Protein AF-A0A7C0U907-F1 (afdb_monomer_lite)

pLDDT: mean 81.58, std 23.8, range [31.36, 98.88]

Secondary structure (DSSP, 8-state):
--HHHHHT-TT--EEE---SSGGGT--HHHHHHHHHHHHHHHHH-TTSEEEEE---S---HHHHHHHHHHHHHHHHHHHHTT-EEE-HHHHHHEETTEE-EEEEEETTEEEEEE---GGG---TTSSS-HHHHHHHHHHHHHHHHHHHHT---------------------------HHHHHHHHT-HHHHHHHHHHHHHHHHHHHHTT--

Sequence (211 aa):
MTQNTLDNNPAITVSLWSWCTQLNYYTEEQTQEYLDAMAFLESRNPNVTFVYMTGNAQATGEDGYNRWLRNEQIRQYCRDNNKILFDFADLDSWSNGEQATYEYTVGGTTYNIPVEHEDFHGSEAGHTTYTSCEQKARAFWWLAVMIASGVTSQTTTQSSTTTSSPSSSTSTTMSTTYADIAQLLSSPTFFTLLLVGGIVVAAIVITRRGR

Foldseek 3Di:
DDPVVCVVCVVAQEDEDADELPQLPDDPVSLVVVVVRQVVSCVVCVSHAYEYEQYAQADDESSNVSSQVSSVSSVVSCVVVVHHYDYRNQLQQDDPRDGDFDWDDDPNDIDTGTHGDPVFQDCVPHRTDPVSVVSSVVSVVVVVVCVVVVDDPDPPPPPDDDDDDDDDDDDDDDDQDPVNVVVCVPDPVNVVVVVVVVVVVVVVVVVVVPD

Radius of gyration: 22.41 Å; chains: 1; bounding box: 44×59×64 Å

Structure (mmCIF, N/CA/C/O backbone):
data_AF-A0A7C0U907-F1
#
_entry.id   AF-A0A7C0U907-F1
#
loop_
_atom_site.group_PDB
_atom_site.id
_atom_site.type_symbol
_atom_site.label_atom_id
_atom_site.label_alt_id
_atom_site.label_comp_id
_atom_site.label_asym_id
_atom_site.label_entity_id
_atom_site.label_seq_id
_atom_site.pdbx_PDB_ins_code
_atom_site.Cartn_x
_atom_site.Cartn_y
_atom_site.Cartn_z
_atom_site.occupancy
_atom_site.B_iso_or_equiv
_atom_site.auth_seq_id
_atom_site.auth_comp_id
_atom_site.auth_asym_id
_atom_site.auth_atom_id
_atom_site.pdbx_PDB_model_num
ATOM 1 N N . MET A 1 1 ? -14.447 -1.741 -5.777 1.00 85.94 1 MET A N 1
ATOM 2 C CA . MET A 1 1 ? -15.571 -2.707 -5.764 1.00 85.94 1 MET A CA 1
ATOM 3 C C . MET A 1 1 ? -16.737 -2.072 -5.016 1.00 85.94 1 MET A C 1
ATOM 5 O O . MET A 1 1 ? -16.472 -1.357 -4.061 1.00 85.94 1 MET A O 1
ATOM 9 N N . THR A 1 2 ? -17.991 -2.279 -5.429 1.00 92.50 2 THR A N 1
ATOM 10 C CA . THR A 1 2 ? -19.177 -1.773 -4.697 1.00 92.50 2 THR A CA 1
ATOM 11 C C . THR A 1 2 ? -20.094 -2.926 -4.296 1.00 92.50 2 THR A C 1
ATOM 13 O O . THR A 1 2 ? -20.015 -3.990 -4.909 1.00 92.50 2 THR A O 1
ATOM 16 N N . GLN A 1 3 ? -21.001 -2.713 -3.333 1.00 95.06 3 GLN A N 1
ATOM 17 C CA . GLN A 1 3 ? -21.999 -3.725 -2.953 1.00 95.06 3 GLN A CA 1
ATOM 18 C C . GLN A 1 3 ? -22.828 -4.182 -4.161 1.00 95.06 3 GLN A C 1
ATOM 20 O O . GLN A 1 3 ? -22.939 -5.374 -4.413 1.00 95.06 3 GLN A O 1
ATOM 25 N N . ASN A 1 4 ? -23.306 -3.238 -4.980 1.00 96.69 4 ASN A N 1
ATOM 26 C CA . ASN A 1 4 ? -24.066 -3.555 -6.188 1.00 96.69 4 ASN A CA 1
ATOM 27 C C . ASN A 1 4 ? -23.257 -4.407 -7.184 1.00 96.69 4 ASN A C 1
ATOM 29 O O . ASN A 1 4 ? -23.817 -5.236 -7.896 1.00 96.69 4 ASN A O 1
ATOM 33 N N . THR A 1 5 ? -21.934 -4.229 -7.254 1.00 95.88 5 THR A N 1
ATOM 34 C CA . THR A 1 5 ? -21.091 -5.098 -8.085 1.00 95.88 5 THR A CA 1
ATOM 35 C C . THR A 1 5 ? -21.084 -6.532 -7.557 1.00 95.88 5 THR A C 1
ATOM 37 O O . THR A 1 5 ? -21.207 -7.450 -8.360 1.00 95.88 5 THR A O 1
ATOM 40 N N . LEU A 1 6 ? -20.978 -6.732 -6.242 1.00 95.88 6 LEU A N 1
ATOM 41 C CA . LEU A 1 6 ? -20.984 -8.067 -5.633 1.00 95.88 6 LEU A CA 1
ATOM 42 C C . LEU A 1 6 ? -22.353 -8.746 -5.767 1.00 95.88 6 LEU A C 1
ATOM 44 O O . LEU A 1 6 ? -22.417 -9.896 -6.194 1.00 95.88 6 LEU A O 1
ATOM 48 N N . ASP A 1 7 ? -23.440 -8.009 -5.523 1.00 96.06 7 ASP A N 1
ATOM 49 C CA . ASP A 1 7 ? -24.814 -8.519 -5.638 1.00 96.06 7 ASP A CA 1
ATOM 50 C C . ASP A 1 7 ? -25.113 -9.053 -7.050 1.00 96.06 7 ASP A C 1
ATOM 52 O O . ASP A 1 7 ? -25.747 -10.094 -7.218 1.00 96.06 7 ASP A O 1
ATOM 56 N N . ASN A 1 8 ? -24.611 -8.363 -8.079 1.00 97.62 8 ASN A N 1
ATOM 57 C CA . ASN A 1 8 ? -24.809 -8.746 -9.478 1.00 97.62 8 ASN A CA 1
ATOM 58 C C . ASN A 1 8 ? -23.789 -9.777 -9.990 1.00 97.62 8 ASN A C 1
ATOM 60 O O . ASN A 1 8 ? -23.914 -10.245 -11.122 1.00 97.62 8 ASN A O 1
ATOM 64 N N . ASN A 1 9 ? -22.774 -10.131 -9.196 1.00 97.00 9 ASN A N 1
ATOM 65 C CA . ASN A 1 9 ? -21.709 -11.051 -9.595 1.00 97.00 9 ASN A CA 1
ATOM 66 C C . ASN A 1 9 ? -21.389 -12.046 -8.466 1.00 97.00 9 ASN A C 1
ATOM 68 O O . ASN A 1 9 ? -20.273 -12.045 -7.944 1.00 97.00 9 ASN A O 1
ATOM 72 N N . PRO A 1 10 ? -22.320 -12.954 -8.120 1.00 94.75 10 PRO A N 1
ATOM 73 C CA . PRO A 1 10 ? -22.168 -13.864 -6.979 1.00 94.75 10 PRO A CA 1
ATOM 74 C C . PRO A 1 10 ? -21.028 -14.887 -7.130 1.00 94.75 10 PRO A C 1
ATOM 76 O O . PRO A 1 10 ? -20.698 -15.583 -6.177 1.00 94.75 10 PRO A O 1
ATOM 79 N N . ALA A 1 11 ? -20.429 -15.000 -8.320 1.00 96.25 11 ALA A N 1
ATOM 80 C CA . ALA A 1 11 ? -19.238 -15.817 -8.549 1.00 96.25 11 ALA A CA 1
ATOM 81 C C . ALA A 1 11 ? -17.938 -15.149 -8.056 1.00 96.25 11 ALA A C 1
ATOM 83 O O . ALA A 1 11 ? -16.904 -15.812 -8.001 1.00 96.25 11 ALA A O 1
ATOM 84 N N . ILE A 1 12 ? -17.961 -13.852 -7.727 1.00 95.69 12 ILE A N 1
ATOM 85 C CA . ILE A 1 12 ? -16.813 -13.155 -7.144 1.00 95.69 12 ILE A CA 1
ATOM 86 C C . ILE A 1 12 ? -16.683 -13.581 -5.684 1.00 95.69 12 ILE A C 1
ATOM 88 O O . ILE A 1 12 ? -17.546 -13.284 -4.865 1.00 95.69 12 ILE A O 1
ATOM 92 N N . THR A 1 13 ? -15.574 -14.239 -5.361 1.00 95.69 13 THR A N 1
ATOM 93 C CA . THR A 1 13 ? -15.245 -14.687 -4.000 1.00 95.69 13 THR A CA 1
ATOM 94 C C . THR A 1 13 ? -14.021 -13.984 -3.421 1.00 95.69 13 THR A C 1
ATOM 96 O O . THR A 1 13 ? -13.708 -14.169 -2.251 1.00 95.69 13 THR A O 1
ATOM 99 N N . VAL A 1 14 ? -13.331 -13.155 -4.210 1.00 96.56 14 VAL A N 1
ATOM 100 C CA . VAL A 1 14 ? -12.157 -12.385 -3.780 1.00 96.56 14 VAL A CA 1
ATOM 101 C C . VAL A 1 14 ? -12.232 -10.978 -4.367 1.00 96.56 14 VAL A C 1
ATOM 103 O O . VAL A 1 14 ? -12.540 -10.809 -5.547 1.00 96.56 14 VAL A O 1
ATOM 106 N N . SER A 1 15 ? -11.931 -9.966 -3.557 1.00 96.31 15 SER A N 1
ATOM 107 C CA . SER A 1 15 ? -11.827 -8.569 -3.981 1.00 96.31 15 SER A CA 1
ATOM 108 C C . SER A 1 15 ? -10.525 -7.976 -3.464 1.00 96.31 15 SER A C 1
ATOM 110 O O . SER A 1 15 ? -10.309 -7.929 -2.258 1.00 96.31 15 SER A O 1
ATOM 112 N N . LEU A 1 16 ? -9.687 -7.471 -4.366 1.00 96.25 16 LEU A N 1
ATOM 113 C CA . LEU A 1 16 ? -8.478 -6.723 -4.027 1.00 96.25 16 LEU A CA 1
ATOM 114 C C . LEU A 1 16 ? -8.686 -5.246 -4.375 1.00 96.25 16 LEU A C 1
ATOM 116 O O . LEU A 1 16 ? -9.159 -4.926 -5.469 1.00 96.25 16 LEU A O 1
ATOM 120 N N . TRP A 1 17 ? -8.352 -4.349 -3.449 1.00 92.81 17 TRP A N 1
ATOM 121 C CA . TRP A 1 17 ? -8.306 -2.913 -3.731 1.00 92.81 17 TRP A CA 1
ATOM 122 C C . TRP A 1 17 ? -6.954 -2.540 -4.328 1.00 92.81 17 TRP A C 1
ATOM 124 O O . TRP A 1 17 ? -5.935 -2.952 -3.792 1.00 92.81 17 TRP A O 1
ATOM 134 N N . SER A 1 18 ? -6.939 -1.764 -5.413 1.00 93.31 18 SER A N 1
ATOM 135 C CA . SER A 1 18 ? -5.701 -1.320 -6.052 1.00 93.31 18 SER A CA 1
ATOM 136 C C . SER A 1 18 ? -5.623 0.196 -6.083 1.00 93.31 18 SER A C 1
ATOM 138 O O . SER A 1 18 ? -6.517 0.870 -6.597 1.00 93.31 18 SER A O 1
ATOM 140 N N . TRP A 1 19 ? -4.551 0.717 -5.498 1.00 95.19 19 TRP A N 1
ATOM 141 C CA . TRP A 1 19 ? -4.252 2.139 -5.468 1.00 95.19 19 TRP A CA 1
ATOM 142 C C . TRP A 1 19 ? -3.547 2.578 -6.747 1.00 95.19 19 TRP A C 1
ATOM 144 O O . TRP A 1 19 ? -2.732 1.846 -7.301 1.00 95.19 19 TRP A O 1
ATOM 154 N N . CYS A 1 20 ? -3.818 3.810 -7.170 1.00 90.50 20 CYS A N 1
ATOM 155 C CA . CYS A 1 20 ? -2.949 4.527 -8.092 1.00 90.50 20 CYS A CA 1
ATOM 156 C C . CYS A 1 20 ? -1.978 5.369 -7.247 1.00 90.50 20 CYS A C 1
ATOM 158 O O . CYS A 1 20 ? -1.161 4.817 -6.515 1.00 90.50 20 CYS A O 1
ATOM 160 N N . THR A 1 21 ? -2.106 6.694 -7.278 1.00 95.12 21 THR A N 1
ATOM 161 C CA . THR A 1 21 ? -1.260 7.635 -6.526 1.00 95.12 21 THR A CA 1
ATOM 162 C C . THR A 1 21 ? -2.014 8.390 -5.433 1.00 95.12 21 THR A C 1
ATOM 164 O O . THR A 1 21 ? -1.465 9.310 -4.839 1.00 95.12 21 THR A O 1
ATOM 167 N N . GLN A 1 22 ? -3.266 8.021 -5.137 1.00 97.56 22 GLN A N 1
ATOM 168 C CA . GLN A 1 22 ? -4.122 8.758 -4.198 1.00 97.56 22 GLN A CA 1
ATOM 169 C C . GLN A 1 22 ? -3.481 8.917 -2.815 1.00 97.56 22 GLN A C 1
ATOM 171 O O . GLN A 1 22 ? -3.594 9.977 -2.209 1.00 97.56 22 GLN A O 1
ATOM 176 N N . LEU A 1 23 ? -2.752 7.901 -2.343 1.00 97.81 23 LEU A N 1
ATOM 177 C CA . LEU A 1 23 ? -2.080 7.946 -1.043 1.00 97.81 23 LEU A CA 1
ATOM 178 C C . LEU A 1 23 ? -0.957 8.987 -0.962 1.00 97.81 23 LEU A C 1
ATOM 180 O O . LEU A 1 23 ? -0.575 9.351 0.142 1.00 97.81 23 LEU A O 1
ATOM 184 N N . ASN A 1 24 ? -0.473 9.515 -2.089 1.00 98.31 24 ASN A N 1
ATOM 185 C CA . ASN A 1 24 ? 0.484 10.622 -2.092 1.00 98.31 24 ASN A CA 1
ATOM 186 C C . ASN A 1 24 ? -0.116 11.880 -1.460 1.00 98.31 24 ASN A C 1
ATOM 188 O O . ASN A 1 24 ? 0.595 12.612 -0.785 1.00 98.31 24 ASN A O 1
ATOM 192 N N . TYR A 1 25 ? -1.424 12.104 -1.616 1.00 98.06 25 TYR A N 1
ATOM 193 C CA . TYR A 1 25 ? -2.097 13.328 -1.167 1.00 98.06 25 TYR A CA 1
ATOM 194 C C . TYR A 1 25 ? -3.332 13.086 -0.290 1.00 98.06 25 TYR A C 1
ATOM 196 O O . TYR A 1 25 ? -3.919 14.046 0.205 1.00 98.06 25 TYR A O 1
ATOM 204 N N . TYR A 1 26 ? -3.750 11.836 -0.079 1.00 98.44 26 TYR A N 1
ATOM 205 C CA . TYR A 1 26 ? -4.801 11.525 0.889 1.00 98.44 26 TYR A CA 1
ATOM 206 C C . TYR A 1 26 ? -4.326 11.818 2.309 1.00 98.44 26 TYR A C 1
ATOM 208 O O . TYR A 1 26 ? -3.200 11.477 2.689 1.00 98.44 26 TYR A O 1
ATOM 216 N N . THR A 1 27 ? -5.207 12.419 3.105 1.00 98.75 27 THR A N 1
ATOM 217 C CA . THR A 1 27 ? -4.973 12.608 4.538 1.00 98.75 27 THR A CA 1
ATOM 218 C C . THR A 1 27 ? -5.147 11.297 5.308 1.00 98.75 27 THR A C 1
ATOM 220 O O . THR A 1 27 ? -5.564 10.267 4.760 1.00 98.75 27 THR A O 1
ATOM 223 N N . GLU A 1 28 ? -4.817 11.327 6.599 1.00 98.69 28 GLU A N 1
ATOM 224 C CA . GLU A 1 28 ? -5.061 10.211 7.516 1.00 98.69 28 GLU A CA 1
ATOM 225 C C . GLU A 1 28 ? -6.553 9.877 7.586 1.00 98.69 28 GLU A C 1
ATOM 227 O O . GLU A 1 28 ? -6.929 8.708 7.509 1.00 98.69 28 GLU A O 1
ATOM 232 N N . GLU A 1 29 ? -7.405 10.905 7.641 1.00 98.75 29 GLU A N 1
ATOM 233 C CA . GLU A 1 29 ? -8.859 10.769 7.688 1.00 98.75 29 GLU A CA 1
ATOM 234 C C . GLU A 1 29 ? -9.408 10.157 6.397 1.00 98.75 29 GLU A C 1
ATOM 236 O O . GLU A 1 29 ? -10.170 9.199 6.458 1.00 98.75 29 GLU A O 1
ATOM 241 N N . GLN A 1 30 ? -8.974 10.623 5.222 1.00 98.62 30 GLN A N 1
ATOM 242 C CA . GLN A 1 30 ? -9.408 10.043 3.939 1.00 98.62 30 GLN A CA 1
ATOM 243 C C . GLN A 1 30 ? -8.953 8.586 3.779 1.00 98.62 30 GLN A C 1
ATOM 245 O O . GLN A 1 30 ? -9.643 7.756 3.184 1.00 98.62 30 GLN A O 1
ATOM 250 N N . THR A 1 31 ? -7.784 8.253 4.324 1.00 98.69 31 THR A N 1
ATOM 251 C CA . THR A 1 31 ? -7.300 6.869 4.352 1.00 98.69 31 THR A CA 1
ATOM 252 C C . THR A 1 31 ? -8.115 6.024 5.331 1.00 98.69 31 THR A C 1
ATOM 254 O O . THR A 1 31 ? -8.424 4.871 5.027 1.00 98.69 31 THR A O 1
ATOM 257 N N . GLN A 1 32 ? -8.546 6.599 6.456 1.00 98.69 32 GLN A N 1
ATOM 258 C CA . GLN A 1 32 ? -9.453 5.942 7.392 1.00 98.69 32 GLN A CA 1
ATOM 259 C C . GLN A 1 32 ? -10.835 5.697 6.772 1.00 98.69 32 GLN A C 1
ATOM 261 O O . GLN A 1 32 ? -11.361 4.597 6.895 1.00 98.69 32 GLN A O 1
ATOM 266 N N . GLU A 1 33 ? -11.384 6.655 6.021 1.00 98.25 33 GLU A N 1
ATOM 267 C CA . GLU A 1 33 ? -12.649 6.489 5.291 1.00 98.25 33 GLU A CA 1
ATOM 268 C C . GLU A 1 33 ? -12.602 5.296 4.321 1.00 98.25 33 GLU A C 1
ATOM 270 O O . GLU A 1 33 ? -13.564 4.532 4.215 1.00 98.25 33 GLU A O 1
ATOM 275 N N . TYR A 1 34 ? -11.468 5.088 3.640 1.00 97.44 34 TYR A N 1
ATOM 276 C CA . TYR A 1 34 ? -11.244 3.888 2.830 1.00 97.44 34 TYR A CA 1
ATOM 277 C C . TYR A 1 34 ? -11.285 2.604 3.673 1.00 97.44 34 TYR A C 1
ATOM 279 O O . TYR A 1 34 ? -11.952 1.639 3.286 1.00 97.44 34 TYR A O 1
ATOM 287 N N . LEU A 1 35 ? -10.582 2.574 4.811 1.00 98.50 35 LEU A N 1
ATOM 288 C CA . LEU A 1 35 ? -10.530 1.402 5.689 1.00 98.50 35 LEU A CA 1
ATOM 289 C C . LEU A 1 35 ? -11.920 1.062 6.239 1.00 98.50 35 LEU A C 1
ATOM 291 O O . LEU A 1 35 ? -12.314 -0.106 6.225 1.00 98.50 35 LEU A O 1
ATOM 295 N N . ASP A 1 36 ? -12.684 2.078 6.632 1.00 98.31 36 ASP A N 1
ATOM 296 C CA . ASP A 1 36 ? -14.053 1.942 7.123 1.00 98.31 36 ASP A CA 1
ATOM 297 C C . ASP A 1 36 ? -14.992 1.430 6.021 1.00 98.31 36 ASP A C 1
ATOM 299 O O . ASP A 1 36 ? -15.801 0.527 6.252 1.00 98.31 36 ASP A O 1
ATOM 303 N N . ALA A 1 37 ? -14.856 1.939 4.792 1.00 96.94 37 ALA A N 1
ATOM 304 C CA . ALA A 1 37 ? -15.633 1.470 3.647 1.00 96.94 37 ALA A CA 1
ATOM 305 C C . ALA A 1 37 ? -15.321 0.006 3.290 1.00 96.94 37 ALA A C 1
ATOM 307 O O . ALA A 1 37 ? -16.238 -0.773 3.006 1.00 96.94 37 ALA A O 1
ATOM 308 N N . MET A 1 38 ? -14.045 -0.391 3.336 1.00 97.50 38 MET A N 1
ATOM 309 C CA . MET A 1 38 ? -13.626 -1.783 3.149 1.00 97.50 38 MET A CA 1
ATOM 310 C C . MET A 1 38 ? -14.205 -2.689 4.240 1.00 97.50 38 MET A C 1
ATOM 312 O O . MET A 1 38 ? -14.800 -3.718 3.920 1.00 97.50 38 MET A O 1
ATOM 316 N N . ALA A 1 39 ? -14.113 -2.280 5.509 1.00 97.56 39 ALA A N 1
ATOM 317 C CA . ALA A 1 39 ? -14.662 -3.023 6.643 1.00 97.56 39 ALA A CA 1
ATOM 318 C C . ALA A 1 39 ? -16.186 -3.189 6.543 1.00 97.56 39 ALA A C 1
ATOM 320 O O . ALA A 1 39 ? -16.728 -4.266 6.806 1.00 97.56 39 ALA A O 1
ATOM 321 N N . PHE A 1 40 ? -16.887 -2.136 6.114 1.00 96.56 40 PHE A N 1
ATOM 322 C CA . PHE A 1 40 ? -18.324 -2.181 5.878 1.00 96.56 40 PHE A CA 1
ATOM 323 C C . PHE A 1 40 ? -18.682 -3.194 4.785 1.00 96.56 40 PHE A C 1
ATOM 325 O O . PHE A 1 40 ? -19.553 -4.038 5.004 1.00 96.56 40 PHE A O 1
ATOM 332 N N . LEU A 1 41 ? -18.000 -3.158 3.635 1.00 96.38 41 LEU A N 1
ATOM 333 C CA . LEU A 1 41 ? -18.218 -4.131 2.561 1.00 96.38 41 LEU A CA 1
ATOM 334 C C . LEU A 1 41 ? -17.929 -5.560 3.026 1.00 96.38 41 LEU A C 1
ATOM 336 O O . LEU A 1 41 ? -18.737 -6.450 2.774 1.00 96.38 41 LEU A O 1
ATOM 340 N N . GLU A 1 42 ? -16.835 -5.784 3.745 1.00 97.12 42 GLU A N 1
ATOM 341 C CA . GLU A 1 42 ? -16.488 -7.102 4.279 1.00 97.12 42 GLU A CA 1
ATOM 342 C C . GLU A 1 42 ? -17.575 -7.636 5.221 1.00 97.12 42 GLU A C 1
ATOM 344 O O . GLU A 1 42 ? -18.048 -8.759 5.045 1.00 97.12 42 GLU A O 1
ATOM 349 N N . SER A 1 43 ? -18.069 -6.805 6.147 1.00 97.12 43 SER A N 1
ATOM 350 C CA . SER A 1 43 ? -19.113 -7.201 7.106 1.00 97.12 43 SER A CA 1
ATOM 351 C C . SER A 1 43 ? -20.420 -7.657 6.443 1.00 97.12 43 SER A C 1
ATOM 353 O O . SER A 1 43 ? -21.158 -8.471 7.001 1.00 97.12 43 SER A O 1
ATOM 355 N N . ARG A 1 44 ? -20.712 -7.149 5.240 1.00 97.50 44 ARG A N 1
ATOM 356 C CA . ARG A 1 44 ? -21.921 -7.480 4.474 1.00 97.50 44 ARG A CA 1
ATOM 357 C C . ARG A 1 44 ? -21.743 -8.663 3.533 1.00 97.50 44 ARG A C 1
ATOM 359 O O . ARG A 1 44 ? -22.741 -9.208 3.069 1.00 97.50 44 ARG A O 1
ATOM 366 N N . ASN A 1 45 ? -20.504 -9.053 3.246 1.00 97.38 45 ASN A N 1
ATOM 367 C CA . ASN A 1 45 ? -20.178 -10.063 2.246 1.00 97.38 45 ASN A CA 1
ATOM 368 C C . ASN A 1 45 ? -19.225 -11.116 2.838 1.00 97.38 45 ASN A C 1
ATOM 370 O O . ASN A 1 45 ? -18.106 -11.259 2.350 1.00 97.38 45 ASN A O 1
ATOM 374 N N . PRO A 1 46 ? -19.657 -11.901 3.847 1.00 95.94 46 PRO A N 1
ATOM 375 C CA . PRO A 1 46 ? -18.786 -12.849 4.555 1.00 95.94 46 PRO A CA 1
ATOM 376 C C . PRO A 1 46 ? -18.240 -13.984 3.672 1.00 95.94 46 PRO A C 1
ATOM 378 O O . PRO A 1 46 ? -17.298 -14.666 4.059 1.00 95.94 46 PRO A O 1
ATOM 381 N N . ASN A 1 47 ? -18.819 -14.190 2.484 1.00 94.75 47 ASN A N 1
ATOM 382 C CA . ASN A 1 47 ? -18.359 -15.179 1.504 1.00 94.75 47 ASN A CA 1
ATOM 383 C C . ASN A 1 47 ? -17.317 -14.618 0.517 1.00 94.75 47 ASN A C 1
ATOM 385 O O . ASN A 1 47 ? -16.888 -15.336 -0.384 1.00 94.75 47 ASN A O 1
ATOM 389 N N . VAL A 1 48 ? -16.947 -13.341 0.646 1.00 97.12 48 VAL A N 1
ATOM 390 C CA . VAL A 1 48 ? -15.947 -12.678 -0.194 1.00 97.12 48 VAL A CA 1
ATOM 391 C C . VAL A 1 48 ? -14.722 -12.371 0.656 1.00 97.12 48 VAL A C 1
ATOM 393 O O . VAL A 1 48 ? -14.811 -11.692 1.674 1.00 97.12 48 VAL A O 1
ATOM 396 N N . THR A 1 49 ? -13.556 -12.836 0.223 1.00 96.75 49 THR A N 1
ATOM 397 C CA . THR A 1 49 ? -12.277 -12.475 0.832 1.00 96.75 49 THR A CA 1
ATOM 398 C C . THR A 1 49 ? -11.836 -11.102 0.333 1.00 96.75 49 THR A C 1
ATOM 400 O O . THR A 1 49 ? -11.587 -10.916 -0.860 1.00 96.75 49 THR A O 1
ATOM 403 N N . PHE A 1 50 ? -11.710 -10.138 1.243 1.00 97.62 50 PHE A N 1
ATOM 404 C CA . PHE A 1 50 ? -11.184 -8.812 0.929 1.00 97.62 50 PHE A CA 1
ATOM 405 C C . PHE A 1 50 ? -9.679 -8.765 1.187 1.00 97.62 50 PHE A C 1
ATOM 407 O O . PHE A 1 50 ? -9.210 -9.056 2.286 1.00 97.62 50 PHE A O 1
ATOM 414 N N . VAL A 1 51 ? -8.926 -8.395 0.154 1.00 98.00 51 VAL A N 1
ATOM 415 C CA . VAL A 1 51 ? -7.482 -8.181 0.216 1.00 98.00 51 VAL A CA 1
ATOM 416 C C . VAL A 1 51 ? -7.210 -6.683 0.198 1.00 98.00 51 VAL A C 1
ATOM 418 O O . VAL A 1 51 ? -7.594 -5.970 -0.735 1.00 98.00 51 VAL A O 1
ATOM 421 N N . TYR A 1 52 ? -6.534 -6.221 1.241 1.00 98.31 52 TYR A N 1
ATOM 422 C CA . TYR A 1 52 ? -6.037 -4.859 1.357 1.00 98.31 52 TYR A CA 1
ATOM 423 C C . TYR A 1 52 ? -4.715 -4.742 0.606 1.00 98.31 52 TYR A C 1
ATOM 425 O O . TYR A 1 52 ? -4.008 -5.728 0.408 1.00 98.31 52 TYR A O 1
ATOM 433 N N . MET A 1 53 ? -4.362 -3.531 0.197 1.00 98.38 53 MET A N 1
ATOM 434 C CA . MET A 1 53 ? -3.140 -3.267 -0.551 1.00 98.38 53 MET A CA 1
ATOM 435 C C . MET A 1 53 ? -2.549 -1.934 -0.100 1.00 98.38 53 MET A C 1
ATOM 437 O O . MET A 1 53 ? -3.305 -1.008 0.200 1.00 98.38 53 MET A O 1
ATOM 441 N N . THR A 1 54 ? -1.225 -1.825 -0.054 1.00 98.69 54 THR A N 1
ATOM 442 C CA . THR A 1 54 ? -0.536 -0.527 0.046 1.00 98.69 54 THR A CA 1
ATOM 443 C C . THR A 1 54 ? -0.489 0.163 -1.324 1.00 98.69 54 THR A C 1
ATOM 445 O O . THR A 1 54 ? -0.663 -0.469 -2.364 1.00 98.69 54 THR A O 1
ATOM 448 N N . GLY A 1 55 ? -0.291 1.479 -1.357 1.00 97.25 55 GLY A N 1
ATOM 449 C CA . GLY A 1 55 ? 0.051 2.196 -2.588 1.00 97.25 55 GLY A CA 1
ATOM 450 C C . GLY A 1 55 ? 1.412 1.778 -3.147 1.00 97.25 55 GLY A C 1
ATOM 451 O O . GLY A 1 55 ? 2.136 1.019 -2.508 1.00 97.25 55 GLY A O 1
ATOM 452 N N . ASN A 1 56 ? 1.782 2.307 -4.315 1.00 95.62 56 ASN A N 1
ATOM 453 C CA . ASN A 1 56 ? 3.127 2.128 -4.882 1.00 95.62 56 ASN A CA 1
ATOM 454 C C . ASN A 1 56 ? 4.224 2.791 -4.029 1.00 95.62 56 ASN A C 1
ATOM 456 O O . ASN A 1 56 ? 3.910 3.404 -3.005 1.00 95.62 56 ASN A O 1
ATOM 460 N N . ALA A 1 57 ? 5.495 2.680 -4.427 1.00 96.88 57 ALA A N 1
ATOM 461 C CA . ALA A 1 57 ? 6.625 3.375 -3.799 1.00 96.88 57 ALA A CA 1
ATOM 462 C C . ALA A 1 57 ? 7.321 4.441 -4.659 1.00 96.88 57 ALA A C 1
ATOM 464 O O . ALA A 1 57 ? 8.440 4.835 -4.363 1.00 96.88 57 ALA A O 1
ATOM 465 N N . GLN A 1 58 ? 6.655 4.979 -5.677 1.00 95.62 58 GLN A N 1
ATOM 466 C CA . GLN A 1 58 ? 7.311 5.773 -6.727 1.00 95.62 58 GLN A CA 1
ATOM 467 C C . GLN A 1 58 ? 7.550 7.250 -6.360 1.00 95.62 58 GLN A C 1
ATOM 469 O O . GLN A 1 58 ? 8.393 7.916 -6.956 1.00 95.62 58 GLN A O 1
ATOM 474 N N . ALA A 1 59 ? 6.801 7.794 -5.396 1.00 96.50 59 ALA A N 1
ATOM 475 C CA . ALA A 1 59 ? 6.942 9.190 -4.979 1.00 96.50 59 ALA A CA 1
ATOM 476 C C . ALA A 1 59 ? 8.045 9.379 -3.924 1.00 96.50 59 ALA A C 1
ATOM 478 O O . ALA A 1 59 ? 8.178 8.571 -3.001 1.00 96.50 59 ALA A O 1
ATOM 479 N N . THR A 1 60 ? 8.763 10.501 -4.024 1.00 98.06 60 THR A N 1
ATOM 480 C CA . THR A 1 60 ? 9.755 10.985 -3.049 1.00 98.06 60 THR A CA 1
ATOM 481 C C . THR A 1 60 ? 9.319 12.324 -2.440 1.00 98.06 60 THR A C 1
ATOM 483 O O . THR A 1 60 ? 8.225 12.820 -2.718 1.00 98.06 60 THR A O 1
ATOM 486 N N . GLY A 1 61 ? 10.154 12.918 -1.582 1.00 98.38 61 GLY A N 1
ATOM 487 C CA . GLY A 1 61 ? 9.863 14.206 -0.950 1.00 98.38 61 GLY A CA 1
ATOM 488 C C . GLY A 1 61 ? 8.655 14.145 -0.011 1.00 98.38 61 GLY A C 1
ATOM 489 O O . GLY A 1 61 ? 8.451 13.139 0.671 1.00 98.38 61 GLY A O 1
ATOM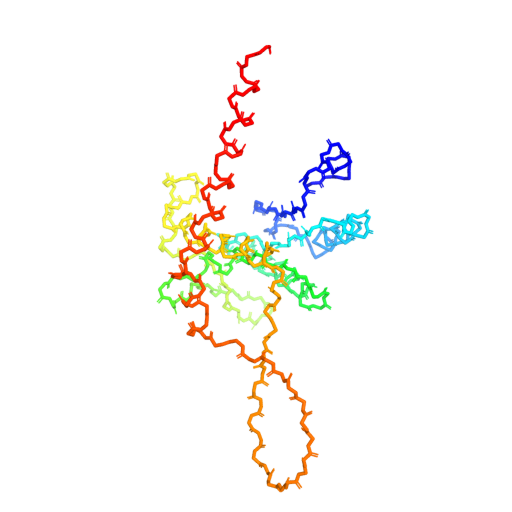 490 N N . GLU A 1 62 ? 7.878 15.230 0.027 1.00 98.25 62 GLU A N 1
ATOM 491 C CA . GLU A 1 62 ? 6.683 15.360 0.874 1.00 98.25 62 GLU A CA 1
ATOM 492 C C . GLU A 1 62 ? 5.582 14.367 0.478 1.00 98.25 62 GLU A C 1
ATOM 494 O O . GLU A 1 62 ? 5.070 13.653 1.339 1.00 98.25 62 GLU A O 1
ATOM 499 N N . ASP A 1 63 ? 5.290 14.241 -0.819 1.00 98.56 63 ASP A N 1
ATOM 500 C CA . ASP A 1 63 ? 4.312 13.278 -1.342 1.00 98.56 63 ASP A CA 1
ATOM 501 C C . ASP A 1 63 ? 4.697 11.835 -0.985 1.00 98.56 63 ASP A C 1
ATOM 503 O O . ASP A 1 63 ? 3.857 11.039 -0.557 1.00 98.56 63 ASP A O 1
ATOM 507 N N . GLY A 1 64 ? 5.982 11.491 -1.129 1.00 98.38 64 GLY A N 1
ATOM 508 C CA . GLY A 1 64 ? 6.502 10.180 -0.747 1.00 98.38 64 GLY A CA 1
ATOM 509 C C . GLY A 1 64 ? 6.426 9.920 0.759 1.00 98.38 64 GLY A C 1
ATOM 510 O O . GLY A 1 64 ? 6.113 8.799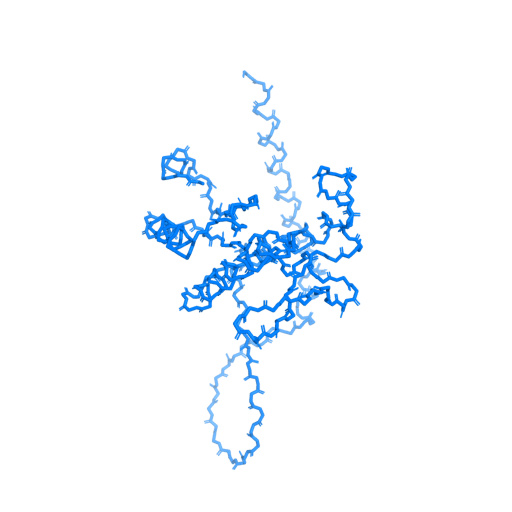 1.167 1.00 98.38 64 GLY A O 1
ATOM 511 N N . TYR A 1 65 ? 6.635 10.955 1.580 1.00 98.69 65 TYR A N 1
ATOM 512 C CA . TYR A 1 65 ? 6.508 10.870 3.033 1.00 98.69 65 TYR A CA 1
ATOM 513 C C . TYR A 1 65 ? 5.054 10.671 3.456 1.00 98.69 65 TYR A C 1
ATOM 515 O O . TYR A 1 65 ? 4.771 9.757 4.232 1.00 98.69 65 TYR A O 1
ATOM 523 N N . ASN A 1 66 ? 4.115 11.442 2.898 1.00 98.75 66 ASN A N 1
ATOM 524 C CA . ASN A 1 66 ? 2.693 11.252 3.173 1.00 98.75 66 ASN A CA 1
ATOM 525 C C . ASN A 1 66 ? 2.227 9.855 2.739 1.00 98.75 66 ASN A C 1
ATOM 527 O O . ASN A 1 66 ? 1.652 9.123 3.544 1.00 98.75 66 ASN A O 1
ATOM 531 N N . ARG A 1 67 ? 2.562 9.431 1.515 1.00 98.69 67 ARG A N 1
ATOM 532 C CA . ARG A 1 67 ? 2.279 8.078 1.015 1.00 98.69 67 ARG A CA 1
ATOM 533 C C . ARG A 1 67 ? 2.795 6.994 1.953 1.00 98.69 67 ARG A C 1
ATOM 535 O O . ARG A 1 67 ? 2.077 6.031 2.220 1.00 98.69 67 ARG A O 1
ATOM 542 N N . TRP A 1 68 ? 4.023 7.130 2.451 1.00 98.69 68 TRP A N 1
ATOM 543 C CA . TRP A 1 68 ? 4.590 6.182 3.405 1.00 98.69 68 TRP A CA 1
ATOM 544 C C . TRP A 1 68 ? 3.771 6.114 4.698 1.00 98.69 68 TRP A C 1
ATOM 546 O O . TRP A 1 68 ? 3.404 5.014 5.110 1.00 98.69 68 TRP A O 1
ATOM 556 N N . LEU A 1 69 ? 3.385 7.255 5.277 1.00 98.81 69 LEU A N 1
ATOM 557 C CA . LEU A 1 69 ? 2.515 7.287 6.459 1.00 98.81 69 LEU A CA 1
ATOM 558 C C . LEU A 1 69 ? 1.153 6.624 6.203 1.00 98.81 69 LEU A C 1
ATOM 560 O O . LEU A 1 69 ? 0.651 5.890 7.054 1.00 98.81 69 LEU A O 1
ATOM 564 N N . ARG A 1 70 ? 0.549 6.846 5.030 1.00 98.81 70 ARG A N 1
ATOM 565 C CA . ARG A 1 70 ? -0.729 6.215 4.658 1.00 98.81 70 ARG A CA 1
ATOM 566 C C . ARG A 1 70 ? -0.589 4.711 4.423 1.00 98.81 70 ARG A C 1
ATOM 568 O O . ARG A 1 70 ? -1.457 3.939 4.828 1.00 98.81 70 ARG A O 1
ATOM 575 N N . ASN A 1 71 ? 0.526 4.268 3.848 1.00 98.75 71 ASN A N 1
ATOM 576 C CA . ASN A 1 71 ? 0.850 2.848 3.737 1.00 98.75 71 ASN A CA 1
ATOM 577 C C . ASN A 1 71 ? 1.032 2.198 5.112 1.00 98.75 71 ASN A C 1
ATOM 579 O O . ASN A 1 71 ? 0.494 1.115 5.337 1.00 98.75 71 ASN A O 1
ATOM 583 N N . GLU A 1 72 ? 1.716 2.859 6.050 1.00 98.81 72 GLU A N 1
ATOM 584 C CA . GLU A 1 72 ? 1.838 2.363 7.426 1.00 98.81 72 GLU A CA 1
ATOM 585 C C . GLU A 1 72 ? 0.490 2.284 8.143 1.00 98.81 72 GLU A C 1
A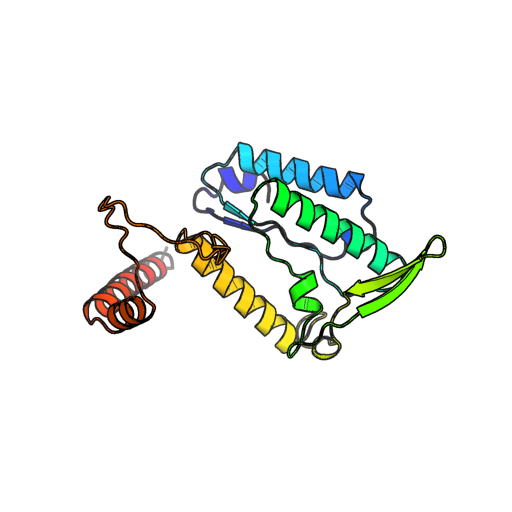TOM 587 O O . GLU A 1 72 ? 0.233 1.300 8.833 1.00 98.81 72 GLU A O 1
ATOM 592 N N . GLN A 1 73 ? -0.415 3.238 7.917 1.00 98.88 73 GLN A N 1
ATOM 593 C CA . GLN A 1 73 ? -1.782 3.177 8.441 1.00 98.88 73 GLN A CA 1
ATOM 594 C C . GLN A 1 73 ? -2.532 1.929 7.938 1.00 98.88 73 GLN A C 1
ATOM 596 O O . GLN A 1 73 ? -3.137 1.205 8.731 1.00 98.88 73 GLN A O 1
ATOM 601 N N . ILE A 1 74 ? -2.447 1.617 6.638 1.00 98.88 74 ILE A N 1
ATOM 602 C CA . ILE A 1 74 ? -3.067 0.413 6.054 1.00 98.88 74 ILE A CA 1
ATOM 603 C C . ILE A 1 74 ? -2.424 -0.862 6.608 1.00 98.88 74 ILE A C 1
ATOM 605 O O . ILE A 1 74 ? -3.130 -1.800 6.990 1.00 98.88 74 ILE A O 1
ATOM 609 N N . ARG A 1 75 ? -1.088 -0.909 6.674 1.00 98.81 75 ARG A N 1
ATOM 610 C CA . ARG A 1 75 ? -0.345 -2.043 7.241 1.00 98.81 75 ARG A CA 1
ATOM 611 C C . ARG A 1 75 ? -0.743 -2.297 8.690 1.00 98.81 75 ARG A C 1
ATOM 613 O O . ARG A 1 75 ? -0.982 -3.444 9.068 1.00 98.81 75 ARG A O 1
ATOM 620 N N . GLN A 1 76 ? -0.838 -1.232 9.481 1.00 98.88 76 GLN A N 1
ATOM 621 C CA . GLN A 1 76 ? -1.224 -1.303 10.880 1.00 98.88 76 GLN A CA 1
ATOM 622 C C . GLN A 1 76 ? -2.650 -1.827 11.031 1.00 98.88 76 GLN A C 1
ATOM 624 O O . GLN A 1 76 ? -2.857 -2.804 11.746 1.00 98.88 76 GLN A O 1
ATOM 629 N N . TYR A 1 77 ? -3.599 -1.285 10.264 1.00 98.81 77 TYR A N 1
ATOM 630 C CA . TYR A 1 77 ? -4.971 -1.786 10.239 1.00 98.81 77 TYR A CA 1
ATOM 631 C C . TYR A 1 77 ? -5.032 -3.287 9.922 1.00 98.81 77 TYR A C 1
ATOM 633 O O . TYR A 1 77 ? -5.766 -4.029 10.578 1.00 98.81 77 TYR A O 1
ATOM 641 N N . CYS A 1 78 ? -4.247 -3.755 8.946 1.00 98.62 78 CYS A N 1
ATOM 642 C CA . CYS A 1 78 ? -4.227 -5.168 8.579 1.00 98.62 78 CYS A CA 1
ATOM 643 C C . CYS A 1 78 ? -3.684 -6.058 9.699 1.00 98.62 78 CYS A C 1
ATOM 645 O O . CYS A 1 78 ? -4.257 -7.116 9.951 1.00 98.62 78 CYS A O 1
ATOM 647 N N . ARG A 1 79 ? -2.620 -5.630 10.388 1.00 98.50 79 ARG A N 1
ATOM 648 C CA . ARG A 1 79 ? -2.072 -6.355 11.544 1.00 98.50 79 ARG A CA 1
ATOM 649 C C . ARG A 1 79 ? -3.078 -6.422 12.690 1.00 98.50 79 ARG A C 1
ATOM 651 O O . ARG A 1 79 ? -3.341 -7.507 13.195 1.00 98.50 79 ARG A O 1
ATOM 658 N N . ASP A 1 80 ? -3.680 -5.290 13.039 1.00 98.56 80 ASP A N 1
ATOM 659 C CA . ASP A 1 80 ? -4.582 -5.187 14.191 1.00 98.56 80 ASP A CA 1
ATOM 660 C C . ASP A 1 80 ? -5.898 -5.942 13.983 1.00 98.56 80 ASP A C 1
ATOM 662 O O . ASP A 1 80 ? -6.480 -6.462 14.932 1.00 98.56 80 ASP A O 1
ATOM 666 N N . ASN A 1 81 ? -6.359 -6.036 12.733 1.00 98.00 81 ASN A N 1
ATOM 667 C CA . ASN A 1 81 ? -7.636 -6.660 12.382 1.00 98.00 81 ASN A CA 1
ATOM 668 C C . ASN A 1 81 ? -7.467 -7.996 11.645 1.00 98.00 81 ASN A C 1
ATOM 670 O O . ASN A 1 81 ? -8.430 -8.513 11.076 1.00 98.00 81 ASN A O 1
ATOM 674 N N . ASN A 1 82 ? -6.250 -8.548 11.650 1.00 96.56 82 ASN A N 1
ATOM 675 C CA . ASN A 1 82 ? -5.921 -9.856 11.091 1.00 96.56 82 ASN A CA 1
ATOM 676 C C . ASN A 1 82 ? -6.324 -10.009 9.605 1.00 96.56 82 ASN A C 1
ATOM 678 O O . ASN A 1 82 ? -6.865 -11.038 9.191 1.00 96.56 82 ASN A O 1
ATOM 682 N N . LYS A 1 83 ? -6.093 -8.955 8.811 1.00 97.50 83 LYS A N 1
ATOM 683 C CA . LYS A 1 83 ? -6.468 -8.865 7.391 1.00 97.50 83 LYS A CA 1
ATOM 684 C C . LYS A 1 83 ? -5.367 -9.372 6.470 1.00 97.50 83 LYS A C 1
ATOM 686 O O . LYS A 1 83 ? -4.185 -9.363 6.806 1.00 97.50 83 LYS A O 1
ATOM 691 N N . ILE A 1 84 ? -5.773 -9.763 5.264 1.00 97.50 84 ILE A N 1
ATOM 692 C CA . ILE A 1 84 ? -4.855 -10.140 4.190 1.00 97.50 84 ILE A CA 1
ATOM 693 C C . ILE A 1 84 ? -4.359 -8.869 3.499 1.00 97.50 84 ILE A C 1
ATOM 695 O O . ILE A 1 84 ? -5.166 -8.074 3.013 1.00 97.50 84 ILE A O 1
ATOM 699 N N . LEU A 1 85 ? -3.037 -8.707 3.432 1.00 98.19 85 LEU A N 1
ATOM 700 C CA . LEU A 1 85 ? -2.371 -7.569 2.807 1.00 98.19 85 LEU A CA 1
ATOM 701 C C . LEU A 1 85 ? -1.538 -8.018 1.599 1.00 98.19 85 LEU A C 1
ATOM 703 O O . LEU A 1 85 ? -0.698 -8.908 1.713 1.00 98.19 85 LEU A O 1
ATOM 707 N N . PHE A 1 86 ? -1.733 -7.353 0.464 1.00 98.38 86 PHE A N 1
ATOM 708 C CA . PHE A 1 86 ? -0.809 -7.349 -0.664 1.00 98.38 86 PHE A CA 1
ATOM 709 C C . PHE A 1 86 ? 0.049 -6.079 -0.599 1.00 98.38 86 PHE A C 1
ATOM 711 O O . PHE A 1 86 ? -0.397 -4.993 -0.971 1.00 98.38 86 PHE A O 1
ATOM 718 N N . ASP A 1 87 ? 1.264 -6.189 -0.061 1.00 98.31 87 ASP A N 1
ATOM 719 C CA . ASP A 1 87 ? 2.117 -5.025 0.191 1.00 98.31 87 ASP A CA 1
ATOM 720 C C . ASP A 1 87 ? 2.903 -4.606 -1.062 1.00 98.31 87 ASP A C 1
ATOM 722 O O . ASP A 1 87 ? 4.053 -4.985 -1.270 1.00 98.31 87 ASP A O 1
ATOM 726 N N . PHE A 1 88 ? 2.252 -3.839 -1.933 1.00 97.75 88 PHE A N 1
ATOM 727 C CA . PHE A 1 88 ? 2.828 -3.395 -3.198 1.00 97.75 88 PHE A CA 1
ATOM 728 C C . PHE A 1 88 ? 4.010 -2.442 -3.013 1.00 97.75 88 PHE A C 1
ATOM 730 O O . PHE A 1 88 ? 4.991 -2.575 -3.733 1.00 97.75 88 PHE A O 1
ATOM 737 N N . ALA A 1 89 ? 3.954 -1.527 -2.039 1.00 97.94 89 ALA A N 1
ATOM 738 C CA . ALA A 1 89 ? 5.084 -0.649 -1.739 1.00 97.94 89 ALA A CA 1
ATOM 739 C C . ALA A 1 89 ? 6.326 -1.433 -1.298 1.00 97.94 89 ALA A C 1
ATOM 741 O O . ALA A 1 89 ? 7.431 -1.045 -1.650 1.00 97.94 89 ALA A O 1
ATOM 742 N N . ASP A 1 90 ? 6.163 -2.520 -0.538 1.00 98.06 90 ASP A N 1
ATOM 743 C CA . ASP A 1 90 ? 7.301 -3.369 -0.174 1.00 98.06 90 ASP A CA 1
ATOM 744 C C . ASP A 1 90 ? 7.879 -4.069 -1.416 1.00 98.06 90 ASP A C 1
ATOM 746 O O . ASP A 1 90 ? 9.080 -4.012 -1.660 1.00 98.06 90 ASP A O 1
ATOM 750 N N . LEU A 1 91 ? 7.020 -4.615 -2.283 1.00 97.62 91 LEU A N 1
ATOM 751 C CA . LEU A 1 91 ? 7.457 -5.203 -3.555 1.00 97.62 91 LEU A CA 1
ATOM 752 C C . LEU A 1 91 ? 8.142 -4.190 -4.486 1.00 97.62 91 LEU A C 1
ATOM 754 O O . LEU A 1 91 ? 9.049 -4.576 -5.212 1.00 97.62 91 LEU A O 1
ATOM 758 N N . ASP A 1 92 ? 7.728 -2.921 -4.485 1.00 96.81 92 ASP A N 1
ATOM 759 C CA . ASP A 1 92 ? 8.402 -1.855 -5.237 1.00 96.81 92 ASP A CA 1
ATOM 760 C C . ASP A 1 92 ? 9.777 -1.516 -4.659 1.00 96.81 92 ASP A C 1
ATOM 762 O O . ASP A 1 92 ? 10.669 -1.117 -5.400 1.00 96.81 92 ASP A O 1
ATOM 766 N N . SER A 1 93 ? 9.957 -1.622 -3.345 1.00 98.00 93 SER A N 1
ATOM 767 C CA . SER A 1 93 ? 11.157 -1.115 -2.680 1.00 98.00 93 SER A CA 1
ATOM 768 C C . SER A 1 93 ? 12.293 -2.119 -2.554 1.00 98.00 93 SER A C 1
ATOM 770 O O . SER A 1 93 ? 13.407 -1.701 -2.253 1.00 98.00 93 SER A O 1
ATOM 772 N N . TRP A 1 94 ? 12.050 -3.410 -2.786 1.00 97.62 94 TRP A N 1
ATOM 773 C CA . TRP A 1 94 ? 13.068 -4.452 -2.646 1.00 97.62 94 TRP A CA 1
ATOM 774 C C . TRP A 1 94 ? 13.448 -5.100 -3.977 1.00 97.62 94 TRP A C 1
ATOM 776 O O . TRP A 1 94 ? 12.592 -5.650 -4.672 1.00 97.62 94 TRP A O 1
ATOM 786 N N . SER A 1 95 ? 14.749 -5.158 -4.264 1.00 96.88 95 SER A N 1
ATOM 787 C CA . SER A 1 95 ? 15.322 -5.972 -5.340 1.00 96.88 95 SER A CA 1
ATOM 788 C C . SER A 1 95 ? 16.586 -6.673 -4.854 1.00 96.88 95 SER A C 1
ATOM 790 O O . SER A 1 95 ? 17.376 -6.101 -4.116 1.00 96.88 95 SER A O 1
ATOM 792 N N . ASN A 1 96 ? 16.776 -7.943 -5.221 1.00 94.06 96 ASN A N 1
ATOM 793 C CA . ASN A 1 96 ? 17.975 -8.732 -4.886 1.00 94.06 96 ASN A CA 1
ATOM 794 C C . ASN A 1 96 ? 18.390 -8.725 -3.395 1.00 94.06 96 ASN A C 1
ATOM 796 O O . ASN A 1 96 ? 19.559 -8.919 -3.067 1.00 94.06 96 ASN A O 1
ATOM 800 N N . GLY A 1 97 ? 17.425 -8.563 -2.482 1.00 94.38 97 GLY A N 1
ATOM 801 C CA . GLY A 1 97 ? 17.676 -8.503 -1.037 1.00 94.38 97 GLY A CA 1
ATOM 802 C C . GLY A 1 97 ? 18.155 -7.138 -0.533 1.00 94.38 97 GLY A C 1
ATOM 803 O O . GLY A 1 97 ? 18.552 -7.039 0.625 1.00 94.38 97 GLY A O 1
ATOM 804 N N . GLU A 1 98 ? 18.095 -6.106 -1.369 1.00 97.12 98 GLU A N 1
ATOM 805 C CA . GLU A 1 98 ? 18.390 -4.716 -1.038 1.00 97.12 98 GLU A CA 1
ATOM 806 C C . GLU A 1 98 ? 17.110 -3.876 -1.079 1.00 97.12 98 GLU A C 1
ATOM 808 O O . GLU A 1 98 ? 16.279 -4.035 -1.976 1.00 97.12 98 GLU A O 1
ATOM 813 N N . GLN A 1 99 ? 16.947 -2.999 -0.085 1.00 97.88 99 GLN A N 1
ATOM 814 C CA . GLN A 1 99 ? 15.838 -2.054 -0.023 1.00 97.88 99 GLN A CA 1
ATOM 815 C C . GLN A 1 99 ? 16.298 -0.676 -0.487 1.00 97.88 99 GLN A C 1
ATOM 817 O O . GLN A 1 99 ? 17.231 -0.111 0.082 1.00 97.88 99 GLN A O 1
ATOM 822 N N . ALA A 1 100 ? 15.586 -0.096 -1.446 1.00 98.44 100 ALA A N 1
ATOM 823 C CA . ALA A 1 100 ? 15.767 1.294 -1.821 1.00 98.44 100 ALA A CA 1
ATOM 824 C C . ALA A 1 100 ? 15.036 2.221 -0.841 1.00 98.44 100 ALA A C 1
ATOM 826 O O . ALA A 1 100 ? 13.848 2.054 -0.541 1.00 98.44 100 ALA A O 1
ATOM 827 N N . THR A 1 101 ? 15.749 3.239 -0.358 1.00 98.56 101 THR A N 1
ATOM 828 C CA . THR A 1 101 ? 15.204 4.272 0.533 1.00 98.56 101 THR A CA 1
ATOM 829 C C . THR A 1 101 ? 15.717 5.658 0.158 1.00 98.56 101 THR A C 1
ATOM 831 O O . THR A 1 101 ? 16.803 5.779 -0.406 1.00 98.56 101 THR A O 1
ATOM 834 N N . TYR A 1 102 ? 14.986 6.705 0.538 1.00 98.44 102 TYR A N 1
ATOM 835 C CA . TYR A 1 102 ? 15.485 8.083 0.530 1.00 98.44 102 TYR A CA 1
ATOM 836 C C . TYR A 1 102 ? 15.336 8.731 1.909 1.00 98.44 102 TYR A C 1
ATOM 838 O O . TYR A 1 102 ? 14.434 8.388 2.677 1.00 98.44 102 TYR A O 1
ATOM 846 N N . GLU A 1 103 ? 16.212 9.687 2.214 1.00 98.56 103 GLU A N 1
ATOM 847 C CA . GLU A 1 103 ? 16.139 10.458 3.454 1.00 98.56 103 GLU A CA 1
ATOM 848 C C . GLU A 1 103 ? 15.133 11.609 3.339 1.00 98.56 103 GLU A C 1
ATOM 850 O O . GLU A 1 103 ? 15.118 12.358 2.359 1.00 98.56 103 GLU A O 1
ATOM 855 N N . TYR A 1 104 ? 14.321 11.796 4.377 1.00 98.44 104 TYR A N 1
ATOM 856 C CA . TYR A 1 104 ? 13.426 12.944 4.500 1.00 98.44 104 TYR A CA 1
ATOM 857 C C . TYR A 1 104 ? 13.417 13.472 5.932 1.00 98.44 104 TYR A C 1
ATOM 859 O O . TYR A 1 104 ? 13.199 12.715 6.881 1.00 98.44 104 TYR A O 1
ATOM 867 N N . THR A 1 105 ? 13.639 14.778 6.090 1.00 98.44 105 THR A N 1
ATOM 868 C CA . THR A 1 105 ? 13.690 15.438 7.399 1.00 98.44 105 THR A CA 1
ATOM 869 C C . THR A 1 105 ? 12.448 16.284 7.638 1.00 98.44 105 THR A C 1
ATOM 871 O O . THR A 1 105 ? 12.182 17.234 6.906 1.00 98.44 105 THR A O 1
ATOM 874 N N . VAL A 1 106 ? 11.732 16.002 8.726 1.00 97.38 106 VAL A N 1
ATOM 875 C CA . VAL A 1 106 ? 10.576 16.785 9.184 1.00 97.38 106 VAL A CA 1
ATOM 876 C C . VAL A 1 106 ? 10.629 16.947 10.701 1.00 97.38 106 VAL A C 1
ATOM 878 O O . VAL A 1 106 ? 10.955 16.012 11.431 1.00 97.38 106 VAL A O 1
ATOM 881 N N . GLY A 1 107 ? 10.379 18.163 11.197 1.00 96.69 107 GLY A N 1
ATOM 882 C CA . GLY A 1 107 ? 10.422 18.451 12.638 1.00 96.69 107 GLY A CA 1
ATOM 883 C C . GLY A 1 107 ? 11.778 18.163 13.301 1.00 96.69 107 GLY A C 1
ATOM 884 O O . GLY A 1 107 ? 11.821 17.820 14.477 1.00 96.69 107 GLY A O 1
ATOM 885 N N . GLY A 1 108 ? 12.881 18.245 12.547 1.00 97.38 108 GLY A N 1
ATOM 886 C CA . GLY A 1 108 ? 14.229 17.923 13.033 1.00 97.38 108 GLY A CA 1
ATOM 887 C C . GLY A 1 108 ? 14.547 16.425 13.129 1.00 97.38 108 GLY A C 1
ATOM 888 O O . GLY A 1 108 ? 15.626 16.077 13.597 1.00 97.38 108 GLY A O 1
ATOM 889 N N . THR A 1 109 ? 13.644 15.546 12.683 1.00 98.06 109 THR A N 1
ATOM 890 C CA . THR A 1 109 ? 13.858 14.091 12.623 1.00 98.06 109 THR A CA 1
ATOM 891 C C . THR A 1 109 ? 14.031 13.649 11.175 1.00 98.06 109 THR A C 1
ATOM 893 O O . THR A 1 109 ? 13.234 14.045 10.326 1.00 98.06 109 THR A O 1
ATOM 896 N N . THR A 1 110 ? 15.048 12.830 10.898 1.00 98.31 110 THR A N 1
ATOM 897 C CA . THR A 1 110 ? 15.296 12.236 9.574 1.00 98.31 110 THR A CA 1
ATOM 898 C C . THR A 1 110 ? 14.802 10.796 9.532 1.00 98.31 110 THR A C 1
ATOM 900 O O . THR A 1 110 ? 15.131 9.999 10.410 1.00 98.31 110 THR A O 1
ATOM 903 N N . TYR A 1 111 ? 14.037 10.471 8.494 1.00 98.12 111 TYR A N 1
ATOM 904 C CA . TYR A 1 111 ? 13.499 9.143 8.219 1.00 98.12 111 TYR A CA 1
ATOM 905 C C . TYR A 1 111 ? 14.127 8.568 6.950 1.00 98.12 111 TYR A C 1
ATOM 907 O O . TYR A 1 111 ? 14.321 9.307 5.987 1.00 98.12 111 TYR A O 1
ATOM 915 N N . ASN A 1 112 ? 14.371 7.255 6.936 1.00 98.19 112 ASN A N 1
ATOM 916 C CA . ASN A 1 112 ? 14.672 6.494 5.722 1.00 98.19 112 ASN A CA 1
ATOM 917 C C . ASN A 1 112 ? 13.368 5.901 5.191 1.00 98.19 112 ASN A C 1
ATOM 919 O O . ASN A 1 112 ? 12.819 4.970 5.781 1.00 98.19 112 ASN A O 1
ATOM 923 N N . ILE A 1 113 ? 12.846 6.479 4.114 1.00 98.56 113 ILE A N 1
ATOM 924 C CA . ILE A 1 113 ? 11.532 6.138 3.574 1.00 98.56 113 ILE A CA 1
ATOM 925 C C . ILE A 1 113 ? 11.707 5.180 2.394 1.00 98.56 113 ILE A C 1
ATOM 927 O O . ILE A 1 113 ? 12.447 5.524 1.470 1.00 98.56 113 ILE A O 1
ATOM 931 N N . PRO A 1 114 ? 11.018 4.021 2.372 1.00 98.38 114 PRO A N 1
ATOM 932 C CA . PRO A 1 114 ? 11.054 3.109 1.231 1.00 98.38 114 PRO A CA 1
ATOM 933 C C . PRO A 1 114 ? 10.558 3.775 -0.056 1.00 98.38 114 PRO A C 1
ATOM 935 O O . PRO A 1 114 ? 9.482 4.386 -0.069 1.00 98.38 114 PRO A O 1
ATOM 938 N N . VAL A 1 115 ? 11.323 3.625 -1.135 1.00 98.44 115 VAL A N 1
ATOM 939 C CA . VAL A 1 115 ? 11.023 4.129 -2.487 1.00 98.44 115 VAL A CA 1
ATOM 940 C C . VAL A 1 115 ? 11.182 3.007 -3.504 1.00 98.44 115 VAL A C 1
ATOM 942 O O . VAL A 1 115 ? 11.777 1.986 -3.181 1.00 98.44 115 VAL A O 1
ATOM 945 N N . GLU A 1 116 ? 10.607 3.155 -4.693 1.00 97.62 116 GLU A N 1
ATOM 946 C CA . GLU A 1 116 ? 10.796 2.228 -5.806 1.00 97.62 116 GLU A CA 1
ATOM 947 C C . GLU A 1 116 ? 12.293 2.001 -6.057 1.00 97.62 116 GLU A C 1
ATOM 949 O O . GLU A 1 116 ? 13.087 2.943 -6.110 1.00 97.62 116 GLU A O 1
ATOM 954 N N . HIS A 1 117 ? 12.676 0.731 -6.147 1.00 97.69 117 HIS A N 1
ATOM 955 C CA . HIS A 1 117 ? 14.045 0.331 -6.417 1.00 97.69 117 HIS A CA 1
ATOM 956 C C . HIS A 1 117 ? 14.427 0.684 -7.858 1.00 97.69 117 HIS A C 1
ATOM 958 O O . HIS A 1 117 ? 13.614 0.557 -8.774 1.00 97.69 117 HIS A O 1
ATOM 964 N N . GLU A 1 118 ? 15.681 1.084 -8.087 1.00 95.81 118 GLU A N 1
ATOM 965 C CA . GLU A 1 118 ? 16.128 1.556 -9.405 1.00 95.81 118 GLU A CA 1
ATOM 966 C C . GLU A 1 118 ? 15.986 0.509 -10.521 1.00 95.81 118 GLU A C 1
ATOM 968 O O . GLU A 1 118 ? 15.663 0.861 -11.654 1.00 95.81 118 GLU A O 1
ATOM 973 N N . ASP A 1 119 ? 16.111 -0.778 -10.182 1.00 94.81 119 ASP A N 1
ATOM 974 C CA . ASP A 1 119 ? 15.808 -1.928 -11.054 1.00 94.81 119 ASP A CA 1
ATOM 975 C C . ASP A 1 119 ? 14.389 -1.902 -11.660 1.00 94.81 119 ASP A C 1
ATOM 977 O O . ASP A 1 119 ? 14.114 -2.567 -12.665 1.00 94.81 119 ASP A O 1
ATOM 981 N N . PHE A 1 120 ? 13.464 -1.160 -11.049 1.00 95.25 120 PHE A N 1
ATOM 982 C CA . PHE A 1 120 ? 12.072 -1.048 -11.482 1.00 95.25 120 PHE A CA 1
ATOM 983 C C . PHE A 1 120 ? 11.748 0.284 -12.159 1.00 95.25 120 PHE A C 1
ATOM 985 O O . PHE A 1 120 ? 10.642 0.439 -12.681 1.00 95.25 120 PHE A O 1
ATOM 992 N N . HIS A 1 121 ? 12.707 1.211 -12.238 1.00 93.44 121 HIS A N 1
ATOM 993 C CA . HIS A 1 121 ? 12.529 2.462 -12.963 1.00 93.44 121 HIS A CA 1
ATOM 994 C C . HIS A 1 121 ? 12.436 2.207 -14.469 1.00 93.44 121 HIS A C 1
ATOM 996 O O . HIS A 1 121 ? 13.379 1.756 -15.119 1.00 93.44 121 HIS A O 1
ATOM 1002 N N . GLY A 1 122 ? 11.296 2.554 -15.062 1.00 89.38 122 GLY A N 1
ATOM 1003 C CA . GLY A 1 122 ? 11.114 2.435 -16.500 1.00 89.38 122 GLY A CA 1
ATOM 1004 C C . GLY A 1 122 ? 9.671 2.602 -16.945 1.00 89.38 122 GLY A C 1
ATOM 1005 O O . GLY A 1 122 ? 8.771 2.910 -16.169 1.00 89.38 122 GLY A O 1
ATOM 1006 N N . SER A 1 123 ? 9.455 2.436 -18.246 1.00 90.94 123 SER A N 1
ATOM 1007 C CA . SER A 1 123 ? 8.136 2.601 -18.873 1.00 90.94 123 SER A CA 1
ATOM 1008 C C . SER A 1 123 ? 7.835 1.528 -19.919 1.00 90.94 123 SER A C 1
ATOM 1010 O O . SER A 1 123 ? 7.000 1.722 -20.798 1.00 90.94 123 SER A O 1
ATOM 1012 N N . GLU A 1 124 ? 8.492 0.377 -19.805 1.00 92.81 124 GLU A N 1
ATOM 1013 C CA . GLU A 1 124 ? 8.371 -0.750 -20.733 1.00 92.81 124 GLU A CA 1
ATOM 1014 C C . GLU A 1 124 ? 6.943 -1.313 -20.786 1.00 92.81 124 GLU A C 1
ATOM 1016 O O . GLU A 1 124 ? 6.503 -1.785 -21.833 1.00 92.81 124 GLU A O 1
ATOM 1021 N N . ALA A 1 125 ? 6.218 -1.227 -19.666 1.00 83.06 125 ALA A N 1
ATOM 1022 C CA . ALA A 1 125 ? 4.878 -1.779 -19.492 1.00 83.06 125 ALA A CA 1
ATOM 1023 C C . ALA A 1 125 ? 3.904 -0.780 -18.835 1.00 83.06 125 ALA A C 1
ATOM 1025 O O . ALA A 1 125 ? 3.120 -1.148 -17.967 1.00 83.06 125 ALA A O 1
A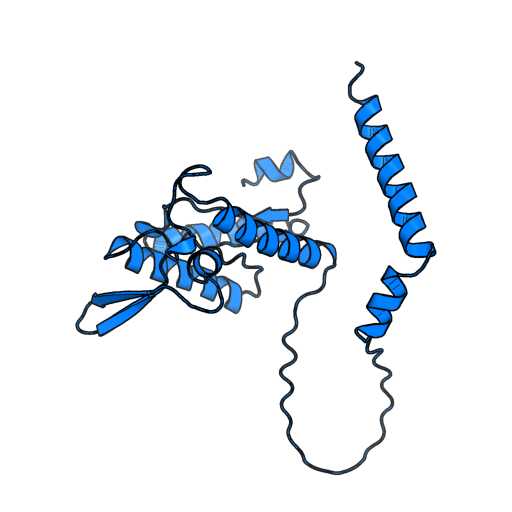TOM 1026 N N . GLY A 1 126 ? 3.934 0.491 -19.252 1.00 74.81 126 GLY A N 1
ATOM 1027 C CA . GLY A 1 126 ? 3.020 1.521 -18.738 1.00 74.81 126 GLY A CA 1
ATOM 1028 C C . GLY A 1 126 ? 3.394 1.988 -17.329 1.00 74.81 126 GLY A C 1
ATOM 1029 O O . GLY A 1 126 ? 2.827 1.532 -16.344 1.00 74.81 126 GLY A O 1
ATOM 1030 N N . HIS A 1 127 ? 4.341 2.929 -17.254 1.00 82.12 127 HIS A N 1
ATOM 1031 C CA . HIS A 1 127 ? 4.907 3.480 -16.007 1.00 82.12 127 HIS A CA 1
ATOM 1032 C C . HIS 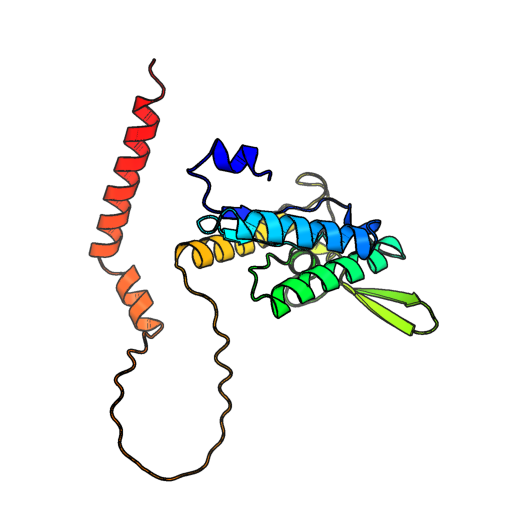A 1 127 ? 5.571 2.446 -15.074 1.00 82.12 127 HIS A C 1
ATOM 1034 O O . HIS A 1 127 ? 5.686 2.684 -13.875 1.00 82.12 127 HIS A O 1
ATOM 1040 N N . THR A 1 128 ? 6.000 1.303 -15.617 1.00 88.50 128 THR A N 1
ATOM 1041 C CA . THR A 1 128 ? 6.753 0.271 -14.892 1.00 88.50 128 THR A CA 1
ATOM 1042 C C . THR A 1 128 ? 7.622 -0.558 -15.854 1.00 88.50 128 THR A C 1
ATOM 1044 O O . THR A 1 128 ? 7.518 -0.397 -17.079 1.00 88.50 128 THR A O 1
ATOM 1047 N N . THR A 1 129 ? 8.477 -1.437 -15.322 1.00 93.50 129 THR A N 1
ATOM 1048 C CA . THR A 1 129 ? 9.320 -2.386 -16.080 1.00 93.50 129 THR A CA 1
ATOM 1049 C C . THR A 1 129 ? 8.729 -3.794 -16.094 1.00 93.50 129 THR A C 1
ATOM 1051 O O . THR A 1 129 ? 7.924 -4.160 -15.233 1.00 93.50 129 THR A O 1
ATOM 1054 N N . TYR A 1 130 ? 9.158 -4.634 -17.040 1.00 95.75 130 TYR A N 1
ATOM 1055 C CA . TYR A 1 130 ? 8.740 -6.041 -17.060 1.00 95.75 130 TYR A CA 1
ATOM 1056 C C . TYR A 1 130 ? 9.185 -6.803 -15.808 1.00 95.75 130 TYR A C 1
ATOM 1058 O O . TYR A 1 130 ? 8.417 -7.608 -15.281 1.00 95.75 130 TYR A O 1
ATOM 1066 N N . THR A 1 131 ? 10.382 -6.513 -15.294 1.00 94.56 131 THR A N 1
ATOM 1067 C CA . THR A 1 131 ? 10.907 -7.109 -14.056 1.00 94.56 131 THR A CA 1
ATOM 1068 C C . THR A 1 131 ? 10.012 -6.782 -12.861 1.00 94.56 131 THR A C 1
ATOM 1070 O O . THR A 1 131 ? 9.641 -7.670 -12.091 1.00 94.56 131 THR A O 1
ATOM 1073 N N . SER A 1 132 ? 9.591 -5.521 -12.755 1.00 95.19 132 SER A N 1
ATOM 1074 C CA . SER A 1 132 ? 8.671 -5.052 -11.720 1.00 95.19 132 SER A CA 1
ATOM 1075 C C . SER A 1 132 ? 7.310 -5.756 -11.815 1.00 95.19 132 SER A C 1
ATOM 1077 O O . SER A 1 132 ? 6.780 -6.245 -10.809 1.00 95.19 132 SER A O 1
ATOM 1079 N N . CYS A 1 133 ? 6.764 -5.901 -13.032 1.00 95.56 133 CYS A N 1
ATOM 1080 C CA . CYS A 1 133 ? 5.549 -6.685 -13.268 1.00 95.56 133 CYS A CA 1
ATOM 1081 C C . CYS A 1 133 ? 5.709 -8.148 -12.840 1.00 95.56 133 CYS A C 1
ATOM 1083 O O . CYS A 1 133 ? 4.816 -8.703 -12.201 1.00 95.56 133 CYS A O 1
ATOM 1085 N N . GLU A 1 134 ? 6.828 -8.781 -13.189 1.00 96.06 134 GLU A N 1
ATOM 1086 C CA . GLU A 1 134 ? 7.081 -10.186 -12.890 1.00 96.06 134 GLU A CA 1
ATOM 1087 C C . GLU A 1 134 ? 7.152 -10.443 -11.380 1.00 96.06 134 GLU A C 1
ATOM 1089 O O . GLU A 1 134 ? 6.514 -11.374 -10.883 1.00 96.06 134 GLU A O 1
ATOM 1094 N N . GLN A 1 135 ? 7.862 -9.601 -10.628 1.00 95.69 135 GLN A N 1
ATOM 1095 C CA . GLN A 1 135 ? 7.949 -9.709 -9.170 1.00 95.69 135 GLN A CA 1
ATOM 1096 C C . GLN A 1 135 ? 6.567 -9.609 -8.514 1.00 95.69 135 GLN A C 1
ATOM 1098 O O . GLN A 1 135 ? 6.196 -10.458 -7.695 1.00 95.69 135 GLN A O 1
ATOM 1103 N N . LYS A 1 136 ? 5.766 -8.619 -8.921 1.00 95.94 136 LYS A N 1
ATOM 1104 C CA . LYS A 1 136 ? 4.398 -8.430 -8.416 1.00 95.94 136 LYS A CA 1
ATOM 1105 C C . LYS A 1 136 ? 3.491 -9.593 -8.791 1.00 95.94 136 LYS A C 1
ATOM 1107 O O . LYS A 1 136 ? 2.714 -10.050 -7.957 1.00 95.94 136 LYS A O 1
ATOM 1112 N N . ALA A 1 137 ? 3.615 -10.115 -10.010 1.00 96.44 137 ALA A N 1
ATOM 1113 C CA . ALA A 1 137 ? 2.851 -11.270 -10.465 1.00 96.44 137 ALA A CA 1
ATOM 1114 C C . ALA A 1 137 ? 3.207 -12.540 -9.680 1.00 96.44 137 ALA A C 1
ATOM 1116 O O . ALA A 1 137 ? 2.310 -13.292 -9.305 1.00 96.44 137 ALA A O 1
ATOM 1117 N N . ARG A 1 138 ? 4.492 -12.767 -9.375 1.00 97.19 138 ARG A N 1
ATOM 1118 C CA . ARG A 1 138 ? 4.944 -13.890 -8.536 1.00 97.19 138 ARG A CA 1
ATOM 1119 C C . ARG A 1 138 ? 4.367 -13.796 -7.123 1.00 97.19 138 ARG A C 1
ATOM 1121 O O . ARG A 1 138 ? 3.838 -14.786 -6.618 1.00 97.19 138 ARG A O 1
ATOM 1128 N N . ALA A 1 139 ? 4.407 -12.611 -6.515 1.00 97.12 139 ALA A N 1
ATOM 1129 C CA . ALA A 1 139 ? 3.826 -12.376 -5.196 1.00 97.12 139 ALA A CA 1
ATOM 1130 C C . ALA A 1 139 ? 2.295 -12.539 -5.199 1.00 97.12 139 ALA A C 1
ATOM 1132 O O . ALA A 1 139 ? 1.739 -13.206 -4.327 1.00 97.12 139 ALA A O 1
ATOM 1133 N N . PHE A 1 140 ? 1.611 -11.996 -6.209 1.00 97.31 140 PHE A N 1
ATOM 1134 C CA . PHE A 1 140 ? 0.165 -12.146 -6.364 1.00 97.31 140 PHE A CA 1
ATOM 1135 C C . PHE A 1 140 ? -0.240 -13.607 -6.596 1.00 97.31 140 PHE A C 1
ATOM 1137 O O . PHE A 1 140 ? -1.222 -14.074 -6.025 1.00 97.31 140 PHE A O 1
ATOM 1144 N N . TRP A 1 141 ? 0.526 -14.354 -7.395 1.00 97.25 141 TRP A N 1
ATOM 1145 C CA . TRP A 1 141 ? 0.289 -15.780 -7.611 1.00 97.25 141 TRP A CA 1
ATOM 1146 C C . TRP A 1 141 ? 0.382 -16.564 -6.302 1.00 97.25 141 TRP A C 1
ATOM 1148 O O . TRP A 1 141 ? -0.506 -17.357 -5.991 1.00 97.25 141 TRP A O 1
ATOM 1158 N N . TRP A 1 142 ? 1.421 -16.303 -5.507 1.00 96.56 142 TRP A N 1
ATOM 1159 C CA . TRP A 1 142 ? 1.560 -16.906 -4.186 1.00 96.56 142 TRP A CA 1
ATOM 1160 C C . TRP A 1 142 ? 0.372 -16.569 -3.279 1.00 96.56 142 TRP A C 1
ATOM 1162 O O . TRP A 1 142 ? -0.245 -17.469 -2.712 1.00 96.56 142 TRP A O 1
ATOM 1172 N N . LEU A 1 143 ? -0.012 -15.294 -3.207 1.00 96.19 143 LEU A N 1
ATOM 1173 C CA . LEU A 1 143 ? -1.189 -14.843 -2.465 1.00 96.19 143 LEU A CA 1
ATOM 1174 C C . LEU A 1 143 ? -2.465 -15.584 -2.901 1.00 96.19 143 LEU A C 1
ATOM 1176 O O . LEU A 1 143 ? -3.214 -16.067 -2.055 1.00 96.19 143 LEU A O 1
ATOM 1180 N N . ALA A 1 144 ? -2.704 -15.708 -4.208 1.00 95.81 144 ALA A N 1
ATOM 1181 C CA . ALA A 1 144 ? -3.874 -16.396 -4.745 1.00 95.81 144 ALA A CA 1
ATOM 1182 C C . ALA A 1 144 ? -3.898 -17.882 -4.353 1.00 95.81 144 ALA A C 1
ATOM 1184 O O . ALA A 1 144 ? -4.948 -18.397 -3.970 1.00 95.81 144 ALA A O 1
ATOM 1185 N N . VAL A 1 145 ? -2.744 -18.559 -4.387 1.00 95.69 145 VAL A N 1
ATOM 1186 C CA . VAL A 1 145 ? -2.609 -19.948 -3.919 1.00 95.69 145 VAL A CA 1
ATOM 1187 C C . VAL A 1 145 ? -2.923 -20.061 -2.427 1.00 95.69 145 VAL A C 1
ATOM 1189 O O . VAL A 1 145 ? -3.635 -20.981 -2.031 1.00 95.69 145 VAL A O 1
ATOM 1192 N N . MET A 1 146 ? -2.444 -19.128 -1.601 1.00 95.56 146 MET A N 1
ATOM 1193 C CA . MET A 1 146 ? -2.700 -19.132 -0.155 1.00 95.56 146 MET A CA 1
ATOM 1194 C C . MET A 1 146 ? -4.176 -18.883 0.177 1.00 95.56 146 MET A C 1
ATOM 1196 O O . MET A 1 146 ? -4.740 -19.556 1.038 1.00 95.56 146 MET A O 1
ATOM 1200 N N . ILE A 1 147 ? -4.836 -17.979 -0.553 1.00 94.44 147 ILE A N 1
ATOM 1201 C CA . ILE A 1 147 ? -6.281 -17.754 -0.419 1.00 94.44 147 ILE A CA 1
ATOM 1202 C C . ILE A 1 147 ? -7.057 -19.009 -0.839 1.00 94.44 147 ILE A C 1
ATOM 1204 O O . ILE A 1 147 ? -7.951 -19.448 -0.121 1.00 94.44 147 ILE A O 1
ATOM 1208 N N . ALA A 1 148 ? -6.699 -19.620 -1.972 1.00 93.44 148 ALA A N 1
ATOM 1209 C CA . ALA A 1 148 ? -7.383 -20.807 -2.484 1.00 93.44 148 ALA A CA 1
ATOM 1210 C C . ALA A 1 148 ? -7.173 -22.055 -1.610 1.00 93.44 148 ALA A C 1
ATOM 1212 O O . ALA A 1 148 ? -8.051 -22.915 -1.552 1.00 93.44 148 ALA A O 1
ATOM 1213 N N . SER A 1 149 ? -6.025 -22.170 -0.938 1.00 90.00 149 SER A N 1
ATOM 1214 C CA . SER A 1 149 ? -5.719 -23.299 -0.056 1.00 90.00 149 SER A CA 1
ATOM 1215 C C . SER A 1 149 ? -6.337 -23.164 1.338 1.00 90.00 149 SER A C 1
ATOM 1217 O O . SER A 1 149 ? -6.442 -24.162 2.050 1.00 90.00 149 SER A O 1
ATOM 1219 N N . GLY A 1 150 ? -6.730 -21.951 1.744 1.00 82.06 150 GLY A N 1
ATOM 1220 C CA . GLY A 1 150 ? -7.203 -21.661 3.099 1.00 82.06 150 GLY A CA 1
ATOM 1221 C C . GLY A 1 150 ? -6.108 -21.748 4.169 1.00 82.06 150 GLY A C 1
ATOM 1222 O O . GLY A 1 150 ? -6.411 -21.693 5.362 1.00 82.06 150 GLY A O 1
ATOM 1223 N N . VAL A 1 151 ? -4.838 -21.886 3.772 1.00 74.69 151 VAL A N 1
ATOM 1224 C CA . VAL A 1 151 ? -3.704 -21.895 4.699 1.00 74.69 151 VAL A CA 1
ATOM 1225 C C . VAL A 1 151 ? -3.423 -20.457 5.113 1.00 74.69 151 VAL A C 1
ATOM 1227 O O . VAL A 1 151 ? -2.937 -19.651 4.324 1.00 74.69 151 VAL A O 1
ATOM 1230 N N . THR A 1 152 ? -3.701 -20.120 6.368 1.00 60.31 152 THR A N 1
ATOM 1231 C CA . THR A 1 152 ? -3.195 -18.885 6.965 1.00 60.31 152 THR A CA 1
ATOM 1232 C C . THR A 1 152 ? -1.791 -19.159 7.495 1.00 60.31 152 THR A C 1
ATOM 1234 O O . THR A 1 152 ? -1.574 -20.125 8.227 1.00 60.31 152 THR A O 1
ATOM 1237 N N . SER A 1 153 ? -0.810 -18.344 7.096 1.00 54.88 153 SER A N 1
ATOM 1238 C CA . SER A 1 153 ? 0.542 -18.406 7.656 1.00 54.88 153 SER A CA 1
ATOM 1239 C C . SER A 1 153 ? 0.477 -18.046 9.138 1.00 54.88 153 SER A C 1
ATOM 1241 O O . SER A 1 153 ? 0.599 -16.883 9.512 1.00 54.88 153 SER A O 1
ATOM 1243 N N . GLN A 1 154 ? 0.253 -19.034 10.002 1.00 42.91 154 GLN A N 1
ATOM 1244 C CA . GLN A 1 154 ? 0.571 -18.885 11.410 1.00 42.91 154 GLN A CA 1
ATOM 1245 C C . GLN A 1 154 ? 2.091 -18.876 11.512 1.00 42.91 154 GLN A C 1
ATOM 1247 O O . GLN A 1 154 ? 2.752 -19.888 11.277 1.00 42.91 154 GLN A O 1
ATOM 1252 N N . THR A 1 155 ? 2.654 -17.716 11.831 1.00 38.97 155 THR A N 1
ATOM 1253 C CA . THR A 1 155 ? 4.040 -17.617 12.274 1.00 38.97 155 THR A CA 1
ATOM 1254 C C . THR A 1 155 ? 4.152 -18.393 13.581 1.00 38.97 155 THR A C 1
ATOM 1256 O O . THR A 1 155 ? 3.857 -17.875 14.657 1.00 38.97 155 THR A O 1
ATOM 1259 N N . THR A 1 156 ? 4.537 -19.665 13.501 1.00 33.91 156 THR A N 1
ATOM 1260 C CA . THR A 1 156 ? 4.928 -20.446 14.671 1.00 33.91 156 THR A CA 1
ATOM 1261 C C . THR A 1 156 ? 6.246 -19.872 15.173 1.00 33.91 156 THR A C 1
ATOM 1263 O O . THR A 1 156 ? 7.324 -20.294 14.756 1.00 33.91 156 THR A O 1
ATOM 1266 N N . THR A 1 157 ? 6.177 -18.877 16.055 1.00 32.56 157 THR A N 1
ATOM 1267 C CA . THR A 1 157 ? 7.326 -18.447 16.850 1.00 32.56 157 THR A CA 1
ATOM 1268 C C . THR A 1 157 ? 7.729 -19.626 17.732 1.00 32.56 157 THR A C 1
ATOM 1270 O O . THR A 1 157 ? 7.158 -19.848 18.799 1.00 32.56 157 THR A O 1
ATOM 1273 N N . GLN A 1 158 ? 8.690 -20.431 17.273 1.00 35.53 158 GLN A N 1
ATOM 1274 C CA . GLN A 1 158 ? 9.387 -21.386 18.127 1.00 35.53 158 GLN A CA 1
ATOM 1275 C C . GLN A 1 158 ? 10.222 -20.591 19.134 1.00 35.53 158 GLN A C 1
ATOM 1277 O O . GLN A 1 158 ? 11.392 -20.294 18.907 1.00 35.53 158 GLN A O 1
ATOM 1282 N N . SER A 1 159 ? 9.623 -20.245 20.272 1.00 35.28 159 SER A N 1
ATOM 1283 C CA . SER A 1 159 ? 10.391 -19.929 21.470 1.00 35.28 159 SER A CA 1
ATOM 1284 C C . SER A 1 159 ? 10.996 -21.226 21.991 1.00 35.28 159 SER A C 1
ATOM 1286 O O . SER A 1 159 ? 10.349 -22.021 22.668 1.00 35.28 159 SER A O 1
ATOM 1288 N N . SER A 1 160 ? 12.262 -21.455 21.660 1.00 36.84 160 SER A N 1
ATOM 1289 C CA . SER A 1 160 ? 13.090 -22.440 22.339 1.00 36.84 160 SER A CA 1
ATOM 1290 C C . SER A 1 160 ? 13.336 -21.968 23.774 1.00 36.84 160 SER A C 1
ATOM 1292 O O . SER A 1 160 ? 14.165 -21.091 24.016 1.00 36.84 160 SER A O 1
ATOM 1294 N N . THR A 1 161 ? 12.621 -22.542 24.738 1.00 32.19 161 THR A N 1
ATOM 1295 C CA . THR A 1 161 ? 12.996 -22.469 26.153 1.00 32.19 161 THR A CA 1
ATOM 1296 C C . THR A 1 161 ? 13.196 -23.885 26.672 1.00 32.19 161 THR A C 1
ATOM 1298 O O . THR A 1 161 ? 12.257 -24.642 26.894 1.00 32.19 161 THR A O 1
ATOM 1301 N N . THR A 1 162 ? 14.462 -24.254 26.828 1.00 37.00 162 THR A N 1
ATOM 1302 C CA . THR A 1 162 ? 14.922 -25.446 27.539 1.00 37.00 162 THR A CA 1
ATOM 1303 C C . THR A 1 162 ? 14.547 -25.350 29.012 1.00 37.00 162 THR A C 1
ATOM 1305 O O . THR A 1 162 ? 15.108 -24.512 29.707 1.00 37.00 162 THR A O 1
ATOM 1308 N N . THR A 1 163 ? 13.674 -26.228 29.516 1.00 31.36 163 THR A N 1
ATOM 1309 C CA . THR A 1 163 ? 13.756 -26.779 30.884 1.00 31.36 163 THR A CA 1
ATOM 1310 C C . THR A 1 163 ? 13.008 -28.119 30.958 1.00 31.36 163 THR A C 1
ATOM 1312 O O . THR A 1 163 ? 11.912 -28.288 30.439 1.00 31.36 163 THR A O 1
ATOM 1315 N N . SER A 1 164 ? 13.670 -29.082 31.585 1.00 35.62 164 SER A N 1
ATOM 1316 C CA . SER A 1 164 ? 13.388 -30.510 31.743 1.00 35.62 164 SER A CA 1
ATOM 1317 C C . SER A 1 164 ? 12.256 -30.878 32.716 1.00 35.62 164 SER A C 1
ATOM 1319 O O . SER A 1 164 ? 12.300 -30.438 33.864 1.00 35.62 164 SER A O 1
ATOM 1321 N N . SER A 1 165 ? 11.358 -31.799 32.321 1.00 33.28 165 SER A N 1
ATOM 1322 C CA . SER A 1 165 ? 10.956 -33.043 33.043 1.00 33.28 165 SER A CA 1
ATOM 1323 C C . SER A 1 165 ? 9.644 -33.645 32.491 1.00 33.28 165 SER A C 1
ATOM 1325 O O . SER A 1 165 ? 8.846 -32.913 31.908 1.00 33.28 165 SER A O 1
ATOM 1327 N N . PRO A 1 166 ? 9.406 -34.970 32.622 1.00 45.09 166 PRO A N 1
ATOM 1328 C CA . PRO A 1 166 ? 8.448 -35.685 31.786 1.00 45.09 166 PRO A CA 1
ATOM 1329 C C . PRO A 1 166 ? 7.054 -35.754 32.415 1.00 45.09 166 PRO A C 1
ATOM 1331 O O . PRO A 1 166 ? 6.894 -36.111 33.579 1.00 45.09 166 PRO A O 1
ATOM 1334 N N . SER A 1 167 ? 6.025 -35.503 31.611 1.00 33.28 167 SER A N 1
ATOM 1335 C CA . SER A 1 167 ? 4.685 -36.028 31.869 1.00 33.28 167 SER A CA 1
ATOM 1336 C C . SER A 1 167 ? 3.999 -36.344 30.543 1.00 33.28 167 SER A C 1
ATOM 1338 O O . SER A 1 167 ? 3.939 -35.541 29.615 1.00 33.28 167 SER A O 1
ATOM 1340 N N . SER A 1 168 ? 3.582 -37.596 30.438 1.00 40.16 168 SER A N 1
ATOM 1341 C CA . SER A 1 168 ? 2.973 -38.228 29.283 1.00 40.16 168 SER A CA 1
ATOM 1342 C C . SER A 1 168 ? 1.557 -37.704 29.056 1.00 40.16 168 SER A C 1
ATOM 1344 O O . SER A 1 168 ? 0.667 -37.910 29.876 1.00 40.16 168 SER A O 1
ATOM 1346 N N . SER A 1 169 ? 1.330 -37.099 27.893 1.00 35.25 169 SER A N 1
ATOM 1347 C CA . SER A 1 169 ? 0.004 -37.005 27.286 1.00 35.25 169 SER A CA 1
ATOM 1348 C C . SER A 1 169 ? 0.148 -37.130 25.770 1.00 35.25 169 SER A C 1
ATOM 1350 O O . SER A 1 169 ? 0.812 -36.335 25.108 1.00 35.25 169 SER A O 1
ATOM 1352 N N . THR A 1 170 ? -0.401 -38.210 25.220 1.00 33.75 170 THR A N 1
ATOM 1353 C CA . THR A 1 170 ? -0.402 -38.477 23.782 1.00 33.75 170 THR A CA 1
ATOM 1354 C C . THR A 1 170 ? -1.491 -37.624 23.142 1.00 33.75 170 THR A C 1
ATOM 1356 O O . THR A 1 170 ? -2.665 -37.974 23.200 1.00 33.75 170 THR A O 1
ATOM 1359 N N . SER A 1 171 ? -1.096 -36.504 22.540 1.00 34.84 171 SER A N 1
ATOM 1360 C CA . SER A 1 171 ? -1.902 -35.797 21.546 1.00 34.84 171 SER A CA 1
ATOM 1361 C C . SER A 1 171 ? -1.248 -36.020 20.187 1.00 34.84 171 SER A C 1
ATOM 1363 O O . SER A 1 171 ? -0.126 -35.574 19.946 1.00 34.84 171 SER A O 1
ATOM 1365 N N . THR A 1 172 ? -1.901 -36.793 19.322 1.00 34.31 172 THR A N 1
ATOM 1366 C CA . THR A 1 172 ? -1.418 -37.058 17.966 1.00 34.31 172 THR A CA 1
ATOM 1367 C C . THR A 1 172 ? -1.708 -35.842 17.092 1.00 34.31 172 THR A C 1
ATOM 1369 O O . THR A 1 172 ? -2.759 -35.749 16.466 1.00 34.31 172 THR A O 1
ATOM 1372 N N . THR A 1 173 ? -0.764 -34.906 17.044 1.00 35.56 173 THR A N 1
ATOM 1373 C CA . THR A 1 173 ? -0.729 -33.870 16.010 1.00 35.56 173 THR A CA 1
ATOM 1374 C C . THR A 1 173 ? -0.029 -34.456 14.787 1.00 35.56 173 THR A C 1
ATOM 1376 O O . THR A 1 173 ? 1.164 -34.751 14.834 1.00 35.56 173 THR A O 1
ATOM 1379 N N . MET A 1 174 ? -0.766 -34.652 13.693 1.00 42.50 174 MET A N 1
ATOM 1380 C CA . MET A 1 174 ? -0.166 -34.979 12.398 1.00 42.50 174 MET A CA 1
ATOM 1381 C C . MET A 1 174 ? 0.620 -33.758 11.912 1.00 42.50 174 MET A C 1
ATOM 1383 O O . MET A 1 174 ? 0.037 -32.719 11.610 1.00 42.50 174 MET A O 1
ATOM 1387 N N . SER A 1 175 ? 1.945 -33.874 11.878 1.00 41.47 175 SER A N 1
ATOM 1388 C CA . SER A 1 175 ? 2.829 -32.891 11.256 1.00 41.47 175 SER A CA 1
ATOM 1389 C C . SER A 1 175 ? 3.137 -33.377 9.846 1.00 41.47 175 SER A C 1
ATOM 1391 O O . SER A 1 175 ? 3.824 -34.380 9.674 1.00 41.47 175 SER A O 1
ATOM 1393 N N . THR A 1 176 ? 2.579 -32.702 8.846 1.00 45.84 176 THR A N 1
ATOM 1394 C CA . THR A 1 176 ? 2.878 -32.972 7.439 1.00 45.84 176 THR A CA 1
ATOM 1395 C C . THR A 1 176 ? 4.210 -32.314 7.105 1.00 45.84 176 THR A C 1
ATOM 1397 O O . THR A 1 176 ? 4.362 -31.097 7.222 1.00 45.84 176 THR A O 1
ATOM 1400 N N . THR A 1 177 ? 5.197 -33.115 6.728 1.00 62.12 177 THR A N 1
ATOM 1401 C CA . THR A 1 177 ? 6.533 -32.641 6.367 1.00 62.12 177 THR A CA 1
ATOM 1402 C C . THR A 1 177 ? 6.587 -32.215 4.898 1.00 62.12 177 THR A C 1
ATOM 1404 O O . THR A 1 177 ? 5.746 -32.590 4.084 1.00 62.12 177 THR A O 1
ATOM 1407 N N . TYR A 1 178 ? 7.621 -31.462 4.516 1.00 48.22 178 TYR A N 1
ATOM 1408 C CA . TYR A 1 178 ? 7.882 -31.106 3.112 1.00 48.22 178 TYR A CA 1
ATOM 1409 C C . TYR A 1 178 ? 8.000 -32.338 2.190 1.00 48.22 178 TYR A C 1
ATOM 1411 O O . TYR A 1 178 ? 7.655 -32.267 1.010 1.00 48.22 178 TYR A O 1
ATOM 1419 N N . ALA A 1 179 ? 8.451 -33.475 2.730 1.00 51.25 179 ALA A N 1
ATOM 1420 C CA . ALA A 1 179 ? 8.531 -34.736 2.000 1.00 51.25 179 ALA A CA 1
ATOM 1421 C C . ALA A 1 179 ? 7.137 -35.287 1.647 1.00 51.25 179 ALA A C 1
ATOM 1423 O O . ALA A 1 179 ? 6.944 -35.795 0.543 1.00 51.25 179 ALA A O 1
ATOM 1424 N N . ASP A 1 180 ? 6.150 -35.099 2.526 1.00 53.28 180 ASP A N 1
ATOM 1425 C CA . ASP A 1 180 ? 4.775 -35.557 2.306 1.00 53.28 180 ASP A CA 1
ATOM 1426 C C . ASP A 1 180 ? 4.081 -34.753 1.193 1.00 53.28 180 ASP A C 1
ATOM 1428 O O . ASP A 1 180 ? 3.336 -35.308 0.385 1.00 53.28 180 ASP A O 1
ATOM 1432 N N . ILE A 1 181 ? 4.384 -33.453 1.082 1.00 56.94 181 ILE A N 1
ATOM 1433 C CA . ILE A 1 181 ? 3.876 -32.586 0.004 1.00 56.94 181 ILE A CA 1
ATOM 1434 C C . ILE A 1 181 ? 4.500 -32.983 -1.344 1.00 56.94 181 ILE A C 1
ATOM 1436 O O . ILE A 1 181 ? 3.797 -33.094 -2.350 1.00 56.94 181 ILE A O 1
ATOM 1440 N N . ALA A 1 182 ? 5.806 -33.266 -1.375 1.00 52.84 182 ALA A N 1
ATOM 1441 C CA . ALA A 1 182 ? 6.491 -33.739 -2.580 1.00 52.84 182 ALA A CA 1
ATOM 1442 C C . ALA A 1 182 ? 5.979 -35.119 -3.046 1.00 52.84 182 ALA A C 1
ATOM 1444 O O . ALA A 1 182 ? 5.877 -35.381 -4.248 1.00 52.84 182 ALA A O 1
ATOM 1445 N N . GLN A 1 183 ? 5.600 -35.991 -2.109 1.00 48.28 183 GLN A N 1
ATOM 1446 C CA . GLN A 1 183 ? 5.020 -37.301 -2.409 1.00 48.28 183 GLN A CA 1
ATOM 1447 C C . GLN A 1 183 ? 3.574 -37.196 -2.927 1.00 48.28 183 GLN A C 1
ATOM 1449 O O . GLN A 1 183 ? 3.169 -37.959 -3.805 1.00 48.28 183 GLN A O 1
ATOM 1454 N N . LEU A 1 184 ? 2.812 -36.204 -2.457 1.00 55.47 184 LEU A N 1
ATOM 1455 C CA . LEU A 1 184 ? 1.469 -35.913 -2.960 1.00 55.47 184 LEU A CA 1
ATOM 1456 C C . LEU A 1 184 ? 1.506 -35.375 -4.402 1.00 55.47 184 LEU A C 1
ATOM 1458 O O . LEU A 1 184 ? 0.728 -35.815 -5.246 1.00 55.47 184 LEU A O 1
ATOM 1462 N N . LEU A 1 185 ? 2.457 -34.483 -4.703 1.00 54.41 185 LEU A N 1
ATOM 1463 C CA . LEU A 1 185 ? 2.654 -33.884 -6.032 1.00 54.41 185 LEU A CA 1
ATOM 1464 C C . LEU A 1 185 ? 3.224 -34.860 -7.077 1.00 54.41 185 LEU A C 1
ATOM 1466 O O . LEU A 1 185 ? 3.067 -34.638 -8.276 1.00 54.41 185 LEU A O 1
ATOM 1470 N N . SER A 1 186 ? 3.871 -35.941 -6.637 1.00 53.12 186 SER A N 1
ATOM 1471 C CA . SER A 1 186 ? 4.388 -37.011 -7.505 1.00 53.12 186 SER A CA 1
ATOM 1472 C C . SER A 1 186 ? 3.437 -38.206 -7.630 1.00 53.12 186 SER A C 1
ATOM 1474 O O . SER A 1 186 ? 3.712 -39.140 -8.386 1.00 53.12 186 SER A O 1
ATOM 1476 N N . SER A 1 187 ? 2.298 -38.179 -6.930 1.00 58.97 187 SER A N 1
ATOM 1477 C CA . SER A 1 187 ? 1.299 -39.235 -7.017 1.00 58.97 187 SER A CA 1
ATOM 1478 C C . SER A 1 187 ? 0.584 -39.220 -8.377 1.00 58.97 187 SER A C 1
ATOM 1480 O O . SER A 1 187 ? 0.034 -38.185 -8.774 1.00 58.97 187 SER A O 1
ATOM 1482 N N . PRO A 1 188 ? 0.458 -40.372 -9.065 1.00 51.84 188 PRO A N 1
ATOM 1483 C CA . PRO A 1 188 ? -0.320 -40.467 -10.297 1.00 51.84 188 PRO A CA 1
ATOM 1484 C C . PRO A 1 188 ? -1.806 -40.120 -10.100 1.00 51.84 188 PRO A C 1
ATOM 1486 O O . PRO A 1 188 ? -2.461 -39.738 -11.064 1.00 51.84 188 PRO A O 1
ATOM 1489 N N . THR A 1 189 ? -2.345 -40.166 -8.873 1.00 55.78 189 THR A N 1
ATOM 1490 C CA . THR A 1 189 ? -3.727 -39.730 -8.589 1.00 55.78 189 THR A CA 1
ATOM 1491 C C . THR A 1 189 ? -3.907 -38.209 -8.629 1.00 55.78 189 THR A C 1
ATOM 1493 O O . THR A 1 189 ? -5.001 -37.743 -8.947 1.00 55.78 189 THR A O 1
ATOM 1496 N N . PHE A 1 190 ? -2.850 -37.428 -8.375 1.00 54.00 190 PHE A N 1
ATOM 1497 C CA . PHE A 1 190 ? -2.891 -35.961 -8.424 1.00 54.00 190 PHE A CA 1
ATOM 1498 C C . PHE A 1 190 ? -2.972 -35.447 -9.871 1.00 54.00 190 PHE A C 1
ATOM 1500 O O . PHE A 1 190 ? -3.713 -34.510 -10.172 1.00 54.00 190 PHE A O 1
ATOM 1507 N N . PHE A 1 191 ? -2.292 -36.125 -10.800 1.00 45.53 191 PHE A N 1
ATOM 1508 C CA . PHE A 1 191 ? -2.349 -35.809 -12.231 1.00 45.53 191 PHE A CA 1
ATOM 1509 C C . PHE A 1 191 ? -3.695 -36.164 -12.880 1.00 45.53 191 PHE A C 1
ATOM 1511 O O . PHE A 1 191 ? -4.140 -35.463 -13.792 1.00 45.53 191 PHE A O 1
ATOM 1518 N N . THR A 1 192 ? -4.401 -37.186 -12.389 1.00 48.09 192 THR A N 1
ATOM 1519 C CA . THR A 1 192 ? -5.735 -37.538 -12.903 1.00 48.09 192 THR A CA 1
ATOM 1520 C C . THR A 1 192 ? -6.789 -36.477 -12.553 1.00 48.09 192 THR A C 1
ATOM 1522 O O . THR A 1 192 ? -7.682 -36.217 -13.358 1.00 48.09 192 THR A O 1
ATOM 1525 N N . LEU A 1 193 ? -6.663 -35.798 -11.404 1.00 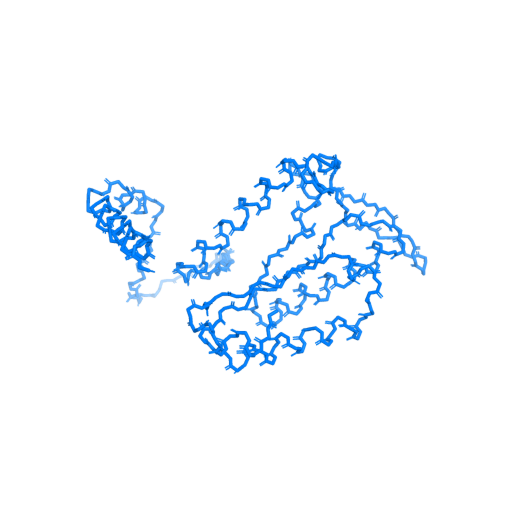44.12 193 LEU A N 1
ATOM 1526 C CA . LEU A 1 193 ? -7.542 -34.683 -11.009 1.00 44.12 193 LEU A CA 1
ATOM 1527 C C . LEU A 1 193 ? -7.349 -33.431 -11.887 1.00 44.12 193 LEU A C 1
ATOM 1529 O O . LEU A 1 193 ? -8.330 -32.770 -12.232 1.00 44.12 193 LEU A O 1
ATOM 1533 N N . LEU A 1 194 ? -6.116 -33.152 -12.324 1.00 45.88 194 LEU A N 1
ATOM 1534 C CA . LEU A 1 194 ? -5.807 -32.063 -13.263 1.00 45.88 194 LEU A CA 1
ATOM 1535 C C . LEU A 1 194 ? -6.403 -32.300 -14.661 1.00 45.88 194 LEU A C 1
ATOM 1537 O O . LEU A 1 194 ? -6.904 -31.363 -15.285 1.00 45.88 194 LEU A O 1
ATOM 1541 N N . LEU A 1 195 ? -6.408 -33.548 -15.143 1.00 44.56 195 LEU A N 1
ATOM 1542 C CA . LEU A 1 195 ? -6.943 -33.883 -16.468 1.00 44.56 195 LEU A CA 1
ATOM 1543 C C . LEU A 1 195 ? -8.478 -33.813 -16.520 1.00 44.56 195 LEU A C 1
ATOM 1545 O O . LEU A 1 195 ? -9.036 -33.309 -17.492 1.00 44.56 195 LEU A O 1
ATOM 1549 N N . VAL A 1 196 ? -9.170 -34.255 -15.465 1.00 49.84 196 VAL A N 1
ATOM 1550 C CA . VAL A 1 196 ? -10.641 -34.181 -15.403 1.00 49.84 196 VAL A CA 1
ATOM 1551 C C . VAL A 1 196 ? -11.112 -32.734 -15.199 1.00 49.84 196 VAL A C 1
ATOM 1553 O O . VAL A 1 196 ? -12.059 -32.308 -15.857 1.00 49.84 196 VAL A O 1
ATOM 1556 N N . GLY A 1 197 ? -10.414 -31.937 -14.378 1.00 44.94 197 GLY A N 1
ATOM 1557 C CA . GLY A 1 197 ? -10.715 -30.511 -14.197 1.00 44.94 197 GLY A CA 1
ATOM 1558 C C . GLY A 1 197 ? -10.481 -29.669 -15.460 1.00 44.94 197 GLY A C 1
ATOM 1559 O O . GLY A 1 197 ? -11.327 -28.850 -15.822 1.00 44.94 197 GLY A O 1
ATOM 1560 N N . GLY A 1 198 ? -9.383 -29.912 -16.186 1.00 45.12 198 GLY A N 1
ATOM 1561 C CA . GLY A 1 198 ? -9.061 -29.196 -17.427 1.00 45.12 198 GLY A CA 1
ATOM 1562 C C . GLY A 1 198 ? -10.031 -29.482 -18.582 1.00 45.12 198 GLY A C 1
ATOM 1563 O O . GLY A 1 198 ? -10.387 -28.572 -19.333 1.00 45.12 198 GLY A O 1
ATOM 1564 N N . ILE A 1 199 ? -10.526 -30.719 -18.696 1.00 46.53 199 ILE A N 1
ATOM 1565 C CA . ILE A 1 199 ? -11.492 -31.106 -19.739 1.00 46.53 199 ILE A CA 1
ATOM 1566 C C . ILE A 1 199 ? -12.876 -30.483 -19.481 1.00 46.53 199 ILE A C 1
ATOM 1568 O O . ILE A 1 199 ? -13.536 -30.041 -20.424 1.00 46.53 199 ILE A O 1
ATOM 1572 N N . VAL A 1 200 ? -13.301 -30.374 -18.216 1.00 46.16 200 VAL A N 1
ATOM 1573 C CA . VAL A 1 200 ? -14.592 -29.757 -17.857 1.00 46.16 200 VAL A CA 1
ATOM 1574 C C . VAL A 1 200 ? -14.593 -28.251 -18.146 1.00 46.16 200 VAL A C 1
ATOM 1576 O O . VAL A 1 200 ? -15.575 -27.731 -18.676 1.00 46.16 200 VAL A O 1
ATOM 1579 N N . VAL A 1 201 ? -13.482 -27.551 -17.897 1.00 44.31 201 VAL A N 1
ATOM 1580 C CA . VAL A 1 201 ? -13.366 -26.110 -18.190 1.00 44.31 201 VAL A CA 1
ATOM 1581 C C . VAL A 1 201 ? -13.333 -25.839 -19.701 1.00 44.31 201 VAL A C 1
ATOM 1583 O O . VAL A 1 201 ? -14.008 -24.923 -20.173 1.00 44.31 201 VAL A O 1
ATOM 1586 N N . ALA A 1 202 ? -12.639 -26.665 -20.492 1.00 43.38 202 ALA A N 1
ATOM 1587 C CA . ALA A 1 202 ? -12.590 -26.503 -21.949 1.00 43.38 202 ALA A CA 1
ATOM 1588 C C . ALA A 1 202 ? -13.958 -26.735 -22.632 1.00 43.38 202 ALA A C 1
ATOM 1590 O O . ALA A 1 202 ? -14.323 -26.004 -23.556 1.00 43.38 202 ALA A O 1
ATOM 1591 N N . ALA A 1 203 ? -14.762 -27.693 -22.153 1.00 44.03 203 ALA A N 1
ATOM 1592 C CA . ALA A 1 203 ? -16.084 -27.986 -22.719 1.00 44.03 203 ALA A CA 1
ATOM 1593 C C . ALA A 1 203 ? -17.126 -26.872 -22.459 1.00 44.03 203 ALA A C 1
ATOM 1595 O O . ALA A 1 203 ? -17.983 -26.600 -23.308 1.00 44.03 203 ALA A O 1
ATOM 1596 N N . ILE A 1 204 ? -17.031 -26.180 -21.318 1.00 45.38 204 ILE A N 1
ATOM 1597 C CA . ILE A 1 204 ? -17.928 -25.064 -20.962 1.00 45.38 204 ILE A CA 1
ATOM 1598 C C . ILE A 1 204 ? -17.633 -23.815 -21.813 1.00 45.38 204 ILE A C 1
ATOM 1600 O O . ILE A 1 204 ? -18.548 -23.074 -22.175 1.00 45.38 204 ILE A O 1
ATOM 1604 N N . VAL A 1 205 ? -16.373 -23.597 -22.198 1.00 43.72 205 VAL A N 1
ATOM 1605 C CA . VAL A 1 205 ? -15.981 -22.455 -23.044 1.00 43.72 205 VAL A CA 1
ATOM 1606 C C . VAL A 1 205 ? -16.399 -22.654 -24.507 1.00 43.72 205 VAL A C 1
ATOM 1608 O O . VAL A 1 205 ? -16.814 -21.697 -25.162 1.00 43.72 205 VAL A O 1
ATOM 1611 N N . ILE A 1 206 ? -16.368 -23.889 -25.020 1.00 48.41 206 ILE A N 1
ATOM 1612 C CA . ILE A 1 206 ? -16.737 -24.188 -26.417 1.00 48.41 206 ILE A CA 1
ATOM 1613 C C . ILE A 1 206 ? -18.258 -24.104 -26.640 1.00 48.41 206 ILE A C 1
ATOM 1615 O O . ILE A 1 206 ? -18.704 -23.666 -27.698 1.00 48.41 206 ILE A O 1
ATOM 1619 N N . THR A 1 207 ? -19.075 -24.437 -25.638 1.00 47.53 207 THR A N 1
ATOM 1620 C CA . THR A 1 207 ? -20.546 -24.416 -25.764 1.00 47.53 207 THR A CA 1
ATOM 1621 C C . THR A 1 207 ? -21.168 -23.017 -25.669 1.00 47.53 207 THR A C 1
ATOM 1623 O O . THR A 1 207 ? -22.285 -22.821 -26.143 1.00 47.53 207 THR A O 1
ATOM 1626 N N . ARG A 1 208 ? -20.454 -22.013 -25.136 1.00 47.59 208 ARG A N 1
ATOM 1627 C CA . ARG A 1 208 ? -20.943 -20.621 -25.024 1.00 47.59 208 ARG A CA 1
ATOM 1628 C C . ARG A 1 208 ? -20.626 -19.711 -26.217 1.00 47.59 208 ARG A C 1
ATOM 1630 O O . ARG A 1 208 ? -21.114 -18.588 -26.247 1.00 47.59 208 ARG A O 1
ATOM 1637 N N . ARG A 1 209 ? -19.848 -20.165 -27.207 1.00 48.72 209 ARG A N 1
ATOM 1638 C CA . ARG A 1 209 ? -19.520 -19.379 -28.420 1.00 48.72 209 ARG A CA 1
ATOM 1639 C C . ARG A 1 209 ? -20.400 -19.675 -29.640 1.00 48.72 209 ARG A C 1
ATOM 1641 O O . ARG A 1 209 ? -20.124 -19.163 -30.719 1.00 48.72 209 ARG A O 1
ATOM 1648 N N . GLY A 1 210 ? -21.460 -20.461 -29.480 1.00 50.72 210 GLY A N 1
ATOM 1649 C CA . GLY A 1 210 ? -22.405 -20.762 -30.552 1.00 50.72 210 GLY A CA 1
ATOM 1650 C C . GLY A 1 210 ? -23.849 -20.617 -30.099 1.00 50.72 210 GLY A C 1
ATOM 1651 O O . GLY A 1 210 ? -24.498 -21.634 -29.868 1.00 50.72 210 GLY A O 1
ATOM 1652 N N . ARG A 1 211 ? -24.324 -19.375 -29.954 1.00 42.66 211 ARG A N 1
ATOM 1653 C CA . ARG A 1 211 ? -25.721 -18.933 -30.120 1.00 42.66 211 ARG A CA 1
ATOM 1654 C C . ARG A 1 211 ? -25.821 -17.426 -29.941 1.00 42.66 211 ARG A C 1
ATOM 1656 O O . ARG A 1 211 ? -25.255 -16.930 -28.945 1.00 42.66 211 ARG A O 1
#